Protein AF-A0A920HMR8-F1 (afdb_monomer)

Nearest PDB structures (foldseek):
  2pbl-assembly4_D  TM=6.809E-01  e=3.278E+00  Ruegeria sp. TM1040
  5n77-assembly1_B  TM=2.888E-01  e=6.147E+00  Escherichia coli
  7r3a-assembly4_G  TM=1.590E-01  e=5.772E+00  Methanococcus maripaludis

Sequence (245 aa):
MHSFILLIITIIGRPFIIASHSQGTLHAKRLISEFIDGKKIQKKLIAAYLVGWKVDPDEFDNLKPMSSPNEIGGFVAWNTYKINKYPRKNTYEEYFRGGVTSNPITWDKSTETDKSLHKGLLYSNLKIFPRSLSIKVIDGMIWSTVPNLPGKLFFSTIKDYHFADINLFWVDIQKNAKLRVKEWFK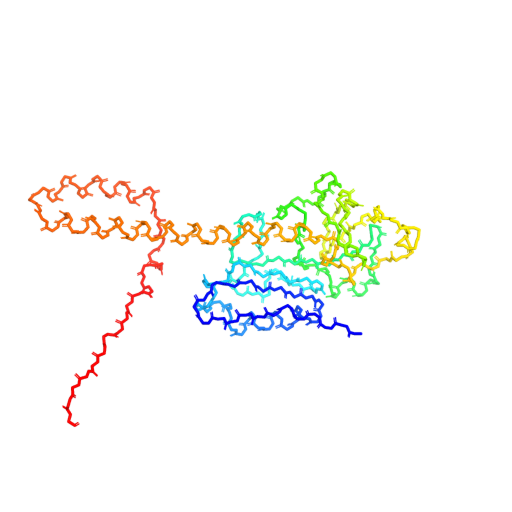KIDNILIFIKFIFKLNTMASSNKSRRKFIKNSALASSLFIVPRHVLVAQAIPRQVIGLI

pLDDT: mean 82.93, std 22.48, range [26.48, 98.81]

Secondary structure (DSSP, 8-state):
----B------TT--EEEEEETHHHHHHHHHIIIIITTSGGGGGEEEEEEESS---TTSSSS--B--STT--SSEEEE-EEETT----HHHHHHHTTT-----TTTSSS-SEE-GGG---EE-TTS-EETT---EEEETTEEEEPPP--TTHHHHTT--B-GGGTTGGGHHHHHHHHHHHHHHHHHHHHHHHHHHHHHHHHHHHHTS-S-HHHHHHHHHHHHHTS---GGGGGG--PPPP-----

Structure (mmCIF, N/CA/C/O backbone):
data_AF-A0A920HMR8-F1
#
_entry.id   AF-A0A920HMR8-F1
#
loop_
_atom_site.group_PDB
_atom_site.id
_atom_site.type_symbol
_atom_site.label_atom_id
_atom_site.label_alt_id
_atom_site.label_comp_id
_atom_site.label_asym_id
_atom_site.label_entity_id
_atom_site.label_seq_id
_atom_site.pdbx_PDB_ins_code
_atom_site.Cartn_x
_atom_site.Cartn_y
_atom_site.Cartn_z
_atom_site.occupancy
_atom_site.B_iso_or_equiv
_atom_site.auth_seq_id
_atom_site.auth_comp_id
_atom_site.auth_asym_id
_atom_site.auth_atom_id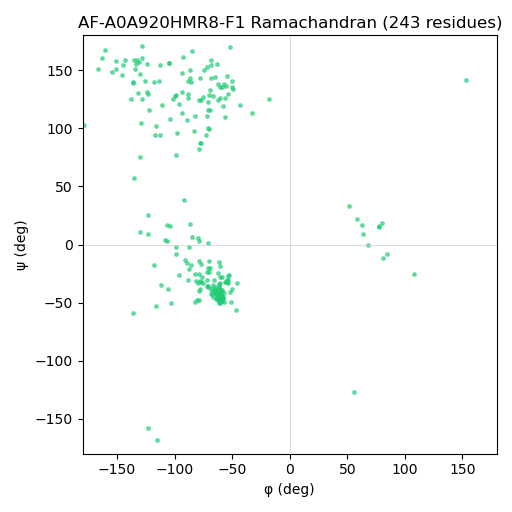
_atom_site.pdbx_PDB_model_num
ATOM 1 N N . MET A 1 1 ? 22.707 -4.696 1.013 1.00 33.25 1 MET A N 1
ATOM 2 C CA . MET A 1 1 ? 21.582 -5.139 1.863 1.00 33.25 1 MET A CA 1
ATOM 3 C C . MET A 1 1 ? 21.196 -3.989 2.779 1.00 33.25 1 MET A C 1
ATOM 5 O O . MET A 1 1 ? 21.946 -3.703 3.696 1.00 33.25 1 MET A O 1
ATOM 9 N N . HIS A 1 2 ? 20.102 -3.281 2.497 1.00 32.41 2 HIS A N 1
ATOM 10 C CA . HIS A 1 2 ? 19.536 -2.305 3.434 1.00 32.41 2 HIS A CA 1
ATOM 11 C C . HIS A 1 2 ? 18.185 -2.852 3.887 1.00 32.41 2 HIS A C 1
ATOM 13 O O . HIS A 1 2 ? 17.184 -2.704 3.191 1.00 32.41 2 HIS A O 1
ATOM 19 N N . SER A 1 3 ? 18.183 -3.553 5.019 1.00 33.19 3 SER A N 1
ATOM 20 C CA . SER A 1 3 ? 16.962 -3.997 5.685 1.00 33.19 3 SER A CA 1
ATOM 21 C C . SER A 1 3 ? 16.268 -2.769 6.273 1.00 33.19 3 SER A C 1
ATOM 23 O O . SER A 1 3 ? 16.664 -2.269 7.321 1.00 33.19 3 SER A O 1
ATOM 25 N N . PHE A 1 4 ? 15.256 -2.243 5.582 1.00 36.25 4 PHE A N 1
ATOM 26 C CA . PHE A 1 4 ? 14.393 -1.194 6.121 1.00 36.25 4 PHE A CA 1
ATOM 27 C C . PHE A 1 4 ? 13.302 -1.840 6.982 1.00 36.25 4 PHE A C 1
ATOM 29 O O . PHE A 1 4 ? 12.283 -2.315 6.483 1.00 36.25 4 PHE A O 1
ATOM 36 N N . ILE A 1 5 ? 13.521 -1.860 8.295 1.00 37.56 5 ILE A N 1
ATOM 37 C CA . ILE A 1 5 ? 12.448 -2.010 9.280 1.00 37.56 5 ILE A CA 1
ATOM 38 C C . ILE A 1 5 ? 11.977 -0.589 9.586 1.00 37.56 5 ILE A C 1
ATOM 40 O O . ILE A 1 5 ? 12.703 0.173 10.225 1.00 37.56 5 ILE A O 1
ATOM 44 N N . LEU A 1 6 ? 10.790 -0.197 9.108 1.00 41.34 6 LEU A N 1
ATOM 45 C CA . LEU A 1 6 ? 10.181 1.027 9.616 1.00 41.34 6 LEU A CA 1
ATOM 46 C C . LEU A 1 6 ? 9.736 0.747 11.055 1.00 41.34 6 LEU A C 1
ATOM 48 O O . LEU A 1 6 ? 8.909 -0.122 11.323 1.00 41.34 6 LEU A O 1
ATOM 52 N N . LEU A 1 7 ? 10.375 1.483 11.956 1.00 39.69 7 LEU A N 1
ATOM 53 C CA . LEU A 1 7 ? 10.233 1.524 13.402 1.00 39.69 7 LEU A CA 1
ATOM 54 C C . LEU A 1 7 ? 8.798 1.251 13.899 1.00 39.69 7 LEU A C 1
ATOM 56 O O . LEU A 1 7 ? 7.897 2.077 13.741 1.00 39.69 7 LEU A O 1
ATOM 60 N N . ILE A 1 8 ? 8.614 0.123 14.588 1.00 42.41 8 ILE A N 1
ATOM 61 C CA . ILE A 1 8 ? 7.452 -0.111 15.449 1.00 42.41 8 ILE A CA 1
ATOM 62 C C . ILE A 1 8 ? 7.638 0.756 16.695 1.00 42.41 8 ILE A C 1
ATOM 64 O O . ILE A 1 8 ? 8.295 0.361 17.656 1.00 42.41 8 ILE A O 1
ATOM 68 N N . ILE A 1 9 ? 7.070 1.962 16.692 1.00 40.34 9 ILE A N 1
ATOM 69 C CA . ILE A 1 9 ? 6.921 2.739 17.923 1.00 40.34 9 ILE A CA 1
ATOM 70 C C . ILE A 1 9 ? 5.744 2.138 18.700 1.00 40.34 9 ILE A C 1
ATOM 72 O O . ILE A 1 9 ? 4.602 2.586 18.583 1.00 40.34 9 ILE A O 1
ATOM 76 N N . THR A 1 10 ? 6.015 1.122 19.519 1.00 35.94 10 THR A N 1
ATOM 77 C CA . THR A 1 10 ? 5.082 0.716 20.576 1.00 35.94 10 THR A CA 1
ATOM 78 C C . THR A 1 10 ? 5.232 1.692 21.739 1.00 35.94 10 THR A C 1
ATOM 80 O O . THR A 1 10 ? 5.912 1.415 22.720 1.00 35.94 10 THR A O 1
ATOM 83 N N . ILE A 1 11 ? 4.580 2.852 21.654 1.00 48.75 11 ILE A N 1
ATOM 84 C CA . ILE A 1 11 ? 4.208 3.572 22.875 1.00 48.75 11 ILE A CA 1
ATOM 85 C C . ILE A 1 11 ? 2.911 2.922 23.347 1.00 48.75 11 ILE A C 1
ATOM 87 O O . ILE A 1 11 ? 1.874 3.024 22.683 1.00 48.75 11 ILE A O 1
ATOM 91 N N . ILE A 1 12 ? 2.993 2.204 24.469 1.00 52.03 12 ILE A N 1
ATOM 92 C CA . ILE A 1 12 ? 1.871 1.515 25.113 1.00 52.03 12 ILE A CA 1
ATOM 93 C C . ILE A 1 12 ? 0.644 2.437 25.107 1.00 52.03 12 ILE A C 1
ATOM 95 O O . ILE A 1 12 ? 0.676 3.548 25.626 1.00 52.03 12 ILE A O 1
ATOM 99 N N . GLY A 1 13 ? -0.438 1.985 24.470 1.00 68.44 13 GLY A N 1
ATOM 100 C CA . GLY A 1 13 ? -1.697 2.735 24.409 1.00 68.44 13 GLY A CA 1
ATOM 101 C C . GLY A 1 13 ? -2.041 3.342 23.049 1.00 68.44 13 GLY A C 1
ATOM 102 O O . GLY A 1 13 ? -3.230 3.479 22.776 1.00 68.44 13 GLY A O 1
ATOM 103 N N . ARG A 1 14 ? -1.069 3.629 22.175 1.00 84.19 14 ARG A N 1
ATOM 104 C CA . ARG A 1 14 ? -1.319 4.354 20.915 1.00 84.19 14 ARG A CA 1
ATOM 105 C C . ARG A 1 14 ? -1.727 3.432 19.751 1.00 84.19 14 ARG A C 1
ATOM 107 O O . ARG A 1 14 ? -1.323 2.267 19.737 1.00 84.19 14 ARG A O 1
ATOM 114 N N . PRO A 1 15 ? -2.541 3.921 18.795 1.00 91.88 15 PRO A N 1
ATOM 115 C CA . PRO A 1 15 ? -2.751 3.227 17.529 1.00 91.88 15 PRO A CA 1
ATOM 116 C C . PRO A 1 15 ? -1.472 3.242 16.685 1.00 91.88 15 PRO A C 1
ATOM 118 O O . PRO A 1 15 ? -0.637 4.134 16.847 1.00 91.88 15 PRO A O 1
ATOM 121 N N . PHE A 1 16 ? -1.308 2.264 15.795 1.00 93.88 16 PHE A N 1
ATOM 122 C CA . PHE A 1 16 ? -0.059 2.078 15.052 1.00 93.88 16 PHE A CA 1
ATOM 123 C C . PHE A 1 16 ? -0.277 1.630 13.604 1.00 93.88 16 PHE A C 1
ATOM 125 O O . PHE A 1 16 ? -1.317 1.077 13.245 1.00 93.88 16 PHE A O 1
ATOM 132 N N . ILE A 1 17 ? 0.737 1.874 12.775 1.00 96.31 17 ILE A N 1
ATOM 133 C CA . ILE A 1 17 ? 0.865 1.360 11.410 1.00 96.31 17 ILE A CA 1
ATOM 134 C C . ILE A 1 17 ? 2.052 0.403 11.392 1.00 96.31 17 ILE A C 1
ATOM 136 O O . ILE A 1 17 ? 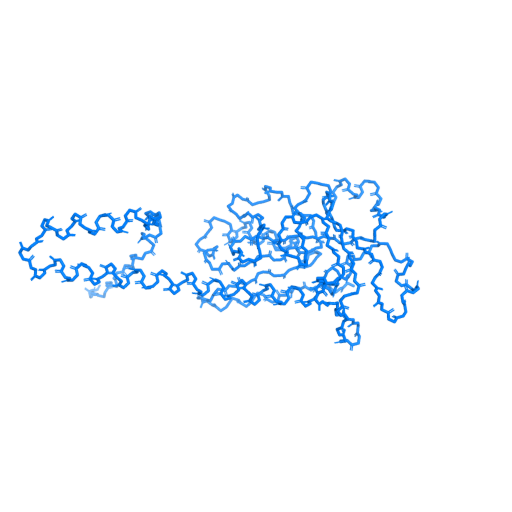3.076 0.682 12.013 1.00 96.31 17 ILE A O 1
ATOM 140 N N . ILE A 1 18 ? 1.923 -0.697 10.657 1.00 97.06 18 ILE A N 1
ATOM 141 C CA . ILE A 1 18 ? 3.063 -1.531 10.274 1.00 97.06 18 ILE A CA 1
ATOM 142 C C . ILE A 1 18 ? 3.438 -1.144 8.854 1.00 97.06 18 ILE A C 1
ATOM 144 O O . ILE A 1 18 ? 2.573 -1.109 7.983 1.00 97.06 18 ILE A O 1
ATOM 148 N N . ALA A 1 19 ? 4.708 -0.849 8.611 1.00 95.94 19 ALA A N 1
ATOM 149 C CA . ALA A 1 19 ? 5.222 -0.702 7.260 1.00 95.94 19 ALA A CA 1
ATOM 150 C C . ALA A 1 19 ? 6.511 -1.500 7.134 1.00 95.94 19 ALA A C 1
ATOM 152 O O . ALA A 1 19 ? 7.413 -1.394 7.965 1.00 95.94 19 ALA A O 1
ATOM 153 N N . SER A 1 20 ? 6.580 -2.312 6.094 1.00 96.94 20 SER A N 1
ATOM 154 C CA . SER A 1 20 ? 7.674 -3.237 5.879 1.00 96.94 20 SER A CA 1
ATOM 155 C C . SER A 1 20 ? 7.979 -3.362 4.398 1.00 96.94 20 SER A C 1
ATOM 157 O O . SER A 1 20 ? 7.116 -3.133 3.549 1.00 96.94 20 SER A O 1
ATOM 159 N N . HIS A 1 21 ? 9.221 -3.725 4.092 1.00 97.44 21 HIS A N 1
ATOM 160 C CA . HIS A 1 21 ? 9.666 -3.967 2.728 1.00 97.44 21 HIS A CA 1
ATOM 161 C C . HIS A 1 21 ? 10.520 -5.227 2.655 1.00 97.44 21 HIS A C 1
ATOM 163 O O . HIS A 1 21 ? 11.348 -5.458 3.540 1.00 97.44 21 HIS A O 1
ATOM 169 N N . SER A 1 22 ? 10.344 -6.022 1.599 1.00 95.50 22 SER A N 1
ATOM 170 C CA . SER A 1 22 ? 11.192 -7.182 1.307 1.00 95.50 22 SER A CA 1
ATOM 171 C C . SER A 1 22 ? 11.243 -8.161 2.489 1.00 95.50 22 SER A C 1
ATOM 173 O O . SER A 1 22 ? 10.205 -8.537 3.036 1.00 95.50 22 SER A O 1
ATOM 175 N N . GLN A 1 23 ? 12.435 -8.528 2.959 1.00 94.44 23 GLN A N 1
ATOM 176 C CA . GLN A 1 23 ? 12.634 -9.351 4.155 1.00 94.44 23 GLN A CA 1
ATOM 177 C C . GLN A 1 23 ? 11.936 -8.783 5.406 1.00 94.44 23 GLN A C 1
ATOM 179 O O . GLN A 1 23 ? 11.505 -9.537 6.278 1.00 94.44 23 GLN A O 1
ATOM 184 N N . GLY A 1 24 ? 11.786 -7.461 5.517 1.00 95.62 24 GLY A N 1
ATOM 185 C CA . GLY A 1 24 ? 11.010 -6.847 6.593 1.00 95.62 24 GLY A CA 1
ATOM 186 C C . GLY A 1 24 ? 9.546 -7.288 6.569 1.00 95.62 24 GLY A C 1
ATOM 187 O O . GLY A 1 24 ? 8.942 -7.447 7.625 1.00 95.62 24 GLY A O 1
ATOM 188 N N . THR A 1 25 ? 8.981 -7.537 5.385 1.00 97.50 25 THR A N 1
ATOM 189 C CA . THR A 1 25 ? 7.605 -8.026 5.241 1.00 97.50 25 THR A CA 1
ATOM 190 C C . THR A 1 25 ? 7.470 -9.465 5.706 1.00 97.50 25 THR A C 1
ATOM 192 O O . THR A 1 25 ? 6.499 -9.771 6.386 1.00 97.50 25 THR A O 1
ATOM 195 N N . LEU A 1 26 ? 8.464 -10.325 5.472 1.00 95.56 26 LEU A N 1
ATOM 196 C CA . LEU A 1 26 ? 8.477 -11.671 6.056 1.00 95.56 26 LEU A CA 1
ATOM 197 C C . LEU A 1 26 ? 8.408 -11.624 7.594 1.00 95.56 26 LEU A C 1
ATOM 199 O O . LEU A 1 26 ? 7.602 -12.321 8.209 1.00 95.56 26 LEU A O 1
ATOM 203 N N . HIS A 1 27 ? 9.199 -10.746 8.217 1.00 96.25 27 HIS A N 1
ATOM 204 C CA . HIS A 1 27 ? 9.145 -10.540 9.667 1.00 96.25 27 HIS A CA 1
ATOM 205 C C . HIS A 1 27 ? 7.808 -9.940 10.119 1.00 96.25 27 HIS A C 1
ATOM 207 O O . HIS A 1 27 ? 7.265 -10.358 11.138 1.00 96.25 27 HIS A O 1
ATOM 213 N N . ALA A 1 28 ? 7.255 -8.988 9.363 1.00 97.75 28 ALA A N 1
ATOM 214 C CA . ALA A 1 28 ? 5.967 -8.378 9.670 1.00 97.75 28 ALA A CA 1
ATOM 215 C C . ALA A 1 28 ? 4.815 -9.390 9.595 1.00 97.75 28 ALA A C 1
ATOM 217 O O . ALA A 1 28 ? 3.957 -9.373 10.470 1.00 97.75 28 ALA A O 1
ATOM 218 N N . LYS A 1 29 ? 4.821 -10.304 8.615 1.00 98.25 29 LYS A N 1
ATOM 219 C CA . LYS A 1 29 ? 3.854 -11.410 8.518 1.00 98.25 29 LYS A CA 1
ATOM 220 C C . LYS A 1 29 ? 3.874 -12.265 9.786 1.00 98.25 29 LYS A C 1
ATOM 222 O O . LYS A 1 29 ? 2.836 -12.471 10.414 1.00 98.25 29 LYS A O 1
ATOM 227 N N . ARG A 1 30 ? 5.066 -12.682 10.225 1.00 97.38 30 ARG A N 1
ATOM 228 C CA . ARG A 1 30 ? 5.233 -13.451 11.466 1.00 97.38 30 ARG A CA 1
ATOM 229 C C . ARG A 1 30 ? 4.766 -12.672 12.698 1.00 97.38 30 ARG A C 1
ATOM 231 O O . ARG A 1 30 ? 3.990 -13.191 13.492 1.00 97.38 30 ARG A O 1
ATOM 238 N N . LEU A 1 31 ? 5.182 -11.411 12.825 1.00 97.12 31 LEU A N 1
ATOM 239 C CA . LEU A 1 31 ? 4.775 -10.533 13.924 1.00 97.12 31 LEU A CA 1
ATOM 240 C C . LEU A 1 31 ? 3.251 -10.370 13.990 1.00 97.12 31 LEU A C 1
ATOM 242 O O . LEU A 1 31 ? 2.669 -10.434 15.073 1.00 97.12 31 LEU A O 1
ATOM 246 N N . ILE A 1 32 ? 2.610 -10.136 12.841 1.00 98.00 32 ILE A N 1
ATOM 247 C CA . ILE A 1 32 ? 1.159 -9.990 12.758 1.00 98.00 32 ILE A CA 1
ATOM 248 C C . ILE A 1 32 ? 0.495 -11.287 13.209 1.00 98.00 32 ILE A C 1
ATOM 250 O O . ILE A 1 32 ? -0.346 -11.234 14.100 1.00 98.00 32 ILE A O 1
ATOM 254 N N . SER A 1 33 ? 0.916 -12.429 12.670 1.00 97.94 33 SER A N 1
ATOM 255 C CA . SER A 1 33 ? 0.330 -13.737 12.985 1.00 97.94 33 SER A CA 1
ATOM 256 C C . SER A 1 33 ? 0.440 -14.089 14.472 1.00 97.94 33 SER A C 1
ATOM 258 O O . SER A 1 33 ? -0.537 -14.488 15.099 1.00 97.94 33 SER A O 1
ATOM 260 N N . GLU A 1 34 ? 1.617 -13.902 15.074 1.00 97.00 34 GLU A N 1
ATOM 261 C CA . GLU A 1 34 ? 1.867 -14.326 16.457 1.00 97.00 34 GLU A CA 1
ATOM 262 C C . GLU A 1 34 ? 1.260 -13.362 17.495 1.00 97.00 34 GLU A C 1
ATOM 264 O O . GLU A 1 34 ? 0.722 -13.797 18.520 1.00 97.00 34 GLU A O 1
ATOM 269 N N . PHE A 1 35 ? 1.312 -12.048 17.243 1.00 95.62 35 PHE A N 1
ATOM 270 C CA . PHE A 1 35 ? 1.044 -11.040 18.279 1.00 95.62 35 PHE A CA 1
ATOM 271 C C . PHE A 1 35 ? -0.158 -10.141 18.010 1.00 95.62 35 PHE A C 1
ATOM 273 O O . PHE A 1 35 ? -0.638 -9.492 18.944 1.00 95.62 35 PHE A O 1
ATOM 280 N N . ILE A 1 36 ? -0.650 -10.068 16.772 1.00 95.94 36 ILE A N 1
ATOM 281 C CA . ILE A 1 36 ? -1.675 -9.095 16.382 1.00 95.94 36 ILE A CA 1
ATOM 282 C C . ILE A 1 36 ? -2.959 -9.795 15.973 1.00 95.94 36 ILE A C 1
ATOM 284 O O . ILE A 1 36 ? -4.000 -9.465 16.533 1.00 95.94 36 ILE A O 1
ATOM 288 N N . ASP A 1 37 ? -2.899 -10.748 15.053 1.00 97.94 37 ASP A N 1
ATOM 289 C CA . ASP A 1 37 ? -4.069 -11.353 14.436 1.00 97.94 37 ASP A CA 1
ATOM 290 C C . ASP A 1 37 ? -4.960 -12.079 15.457 1.00 97.94 37 ASP A C 1
ATOM 292 O O . ASP A 1 37 ? -4.509 -12.876 16.283 1.00 97.94 37 ASP A O 1
ATOM 296 N N . GLY A 1 38 ? -6.237 -11.698 15.493 1.00 96.75 38 GLY A N 1
ATOM 297 C CA . GLY A 1 38 ? -7.217 -12.154 16.481 1.00 96.75 38 GLY A CA 1
ATOM 298 C C . GLY A 1 38 ? -6.970 -11.658 17.915 1.00 96.75 38 GLY A C 1
ATOM 299 O O . GLY A 1 38 ? -7.744 -11.969 18.824 1.00 96.75 38 GLY A O 1
ATOM 300 N N . LYS A 1 39 ? -5.913 -10.876 18.173 1.00 95.38 39 LYS A N 1
ATOM 301 C CA . LYS A 1 39 ? -5.551 -10.405 19.520 1.00 95.38 39 LYS A CA 1
ATOM 302 C C . LYS A 1 39 ? -6.156 -9.035 19.824 1.00 95.38 39 LYS A C 1
ATOM 304 O O . LYS A 1 39 ? -6.493 -8.239 18.948 1.00 95.38 39 LYS A O 1
ATOM 309 N N . LYS A 1 40 ? -6.224 -8.684 21.117 1.00 92.88 40 LYS A N 1
ATOM 310 C CA . LYS A 1 40 ? -6.741 -7.374 21.578 1.00 92.88 40 LYS A CA 1
ATOM 311 C C . LYS A 1 40 ? -6.019 -6.185 20.929 1.00 92.88 40 LYS A C 1
ATOM 313 O O . LYS A 1 40 ? -6.645 -5.147 20.714 1.00 92.88 40 LYS A O 1
ATOM 318 N N . ILE A 1 41 ? -4.727 -6.328 20.623 1.00 92.88 41 ILE A N 1
ATOM 319 C CA . ILE A 1 41 ? -3.913 -5.269 20.018 1.00 92.88 41 ILE A CA 1
ATOM 320 C C . ILE A 1 41 ? -4.299 -4.971 18.559 1.00 92.88 41 ILE A C 1
ATOM 322 O O . ILE A 1 41 ? -4.129 -3.829 18.140 1.00 92.88 41 ILE A O 1
ATOM 326 N N . GLN A 1 42 ? -4.924 -5.906 17.822 1.00 95.12 42 GLN A N 1
ATOM 327 C CA . GLN A 1 42 ? -5.415 -5.668 16.452 1.00 95.12 42 GLN A CA 1
ATOM 328 C C . GLN A 1 42 ? -6.367 -4.474 16.371 1.00 95.12 42 GLN A C 1
ATOM 330 O O . GLN A 1 42 ? -6.350 -3.730 15.398 1.00 95.12 42 GLN A O 1
ATOM 335 N N . LYS A 1 43 ? -7.150 -4.215 17.428 1.00 93.31 43 LYS A N 1
ATOM 336 C CA . LYS A 1 43 ? -8.061 -3.056 17.500 1.00 93.31 43 LYS A CA 1
ATOM 337 C C . LYS A 1 43 ? -7.336 -1.705 17.387 1.00 93.31 43 LYS A C 1
ATOM 339 O O . LYS A 1 43 ? -7.974 -0.688 17.120 1.00 93.31 43 LYS A O 1
ATOM 344 N N . LYS A 1 44 ? -6.020 -1.686 17.619 1.00 93.44 44 LYS A N 1
ATOM 345 C CA . LYS A 1 44 ? -5.150 -0.507 17.522 1.00 93.44 44 LYS A CA 1
ATOM 346 C C . LYS A 1 44 ? -4.389 -0.428 16.196 1.00 93.44 44 LYS A C 1
ATOM 348 O O . LYS A 1 44 ? -3.757 0.596 15.943 1.00 93.44 44 LYS A O 1
ATOM 353 N N . LEU A 1 45 ? -4.448 -1.464 15.359 1.00 96.00 45 LEU A N 1
ATOM 354 C CA . LEU A 1 45 ? -3.848 -1.437 14.033 1.00 96.00 45 LEU A CA 1
ATOM 355 C C . LEU A 1 45 ? -4.660 -0.501 13.129 1.00 96.00 45 LEU A C 1
ATOM 357 O O . LEU A 1 45 ? -5.860 -0.684 12.931 1.00 96.00 45 LEU A O 1
ATOM 361 N N . ILE A 1 46 ? -3.988 0.502 12.576 1.00 97.62 46 ILE A N 1
ATOM 362 C CA . ILE A 1 46 ? -4.551 1.417 11.581 1.00 97.62 46 ILE A CA 1
ATOM 363 C C . ILE A 1 46 ? -4.469 0.773 10.197 1.00 97.62 46 ILE A C 1
ATOM 365 O O . ILE A 1 46 ? -5.456 0.755 9.470 1.00 97.62 46 ILE A O 1
ATOM 369 N N . ALA A 1 47 ? -3.297 0.254 9.835 1.00 98.31 47 ALA A N 1
ATOM 370 C CA . ALA A 1 47 ? -3.027 -0.415 8.567 1.00 98.31 47 ALA A CA 1
ATOM 371 C C . ALA A 1 47 ? -1.689 -1.157 8.633 1.00 98.31 47 ALA A C 1
ATOM 373 O O . ALA A 1 47 ? -0.764 -0.696 9.307 1.00 98.31 47 ALA A O 1
ATOM 374 N N . ALA A 1 48 ? -1.563 -2.246 7.878 1.00 98.50 48 ALA A N 1
ATOM 375 C CA . ALA A 1 48 ? -0.278 -2.864 7.566 1.00 98.50 48 ALA A CA 1
ATOM 376 C C . ALA A 1 48 ? 0.060 -2.683 6.074 1.00 98.50 48 ALA A C 1
ATOM 378 O O . ALA A 1 48 ? -0.695 -3.117 5.210 1.00 98.50 48 ALA A O 1
ATOM 379 N N . TYR A 1 49 ? 1.181 -2.029 5.769 1.00 98.62 49 TYR A N 1
ATOM 380 C CA . TYR A 1 49 ? 1.757 -1.912 4.427 1.00 98.62 49 TYR A CA 1
ATOM 381 C C . TYR A 1 49 ? 2.856 -2.968 4.287 1.00 98.62 49 TYR A C 1
ATOM 383 O O . TYR A 1 49 ? 3.985 -2.763 4.734 1.00 98.62 49 TYR A O 1
ATOM 391 N N . LEU A 1 50 ? 2.494 -4.108 3.707 1.00 98.62 50 LEU A N 1
ATOM 392 C CA . LEU A 1 50 ? 3.319 -5.305 3.570 1.00 98.62 50 LEU A CA 1
ATOM 393 C C . LEU A 1 50 ? 3.930 -5.350 2.166 1.00 98.62 50 LEU A C 1
ATOM 395 O O . LEU A 1 50 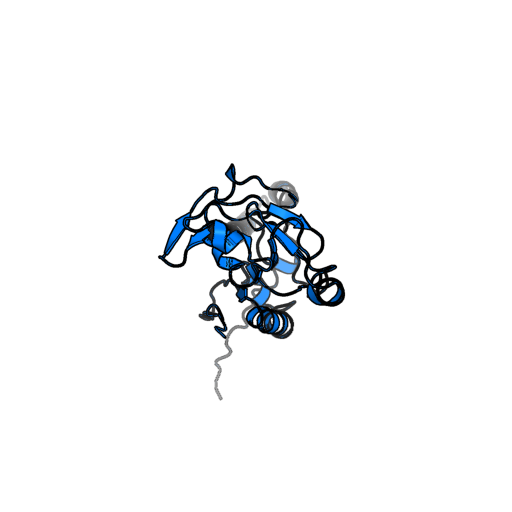? 3.443 -6.038 1.273 1.00 98.62 50 LEU A O 1
ATOM 399 N N . VAL A 1 51 ? 4.962 -4.541 1.942 1.00 98.44 51 VAL A N 1
ATOM 400 C CA . VAL A 1 51 ? 5.486 -4.268 0.599 1.00 98.44 51 VAL A CA 1
ATOM 401 C C . VAL A 1 51 ? 6.631 -5.218 0.259 1.00 98.44 51 VAL A C 1
ATOM 403 O O . VAL A 1 51 ? 7.412 -5.603 1.128 1.00 98.44 51 VAL A O 1
ATOM 406 N N . GLY A 1 52 ? 6.793 -5.584 -1.007 1.00 95.81 52 GLY A N 1
ATOM 407 C CA . GLY A 1 52 ? 8.005 -6.262 -1.452 1.00 95.81 52 GLY A CA 1
ATOM 408 C C . GLY A 1 52 ? 8.081 -7.755 -1.092 1.00 95.81 52 GLY A C 1
ATOM 409 O O . GLY A 1 52 ? 9.165 -8.328 -1.096 1.00 95.81 52 GLY A O 1
ATOM 410 N N . TRP A 1 53 ? 6.969 -8.387 -0.713 1.00 96.44 53 TRP A N 1
ATOM 411 C CA . TRP A 1 53 ? 6.900 -9.838 -0.521 1.00 96.44 53 TRP A CA 1
ATOM 412 C C . TRP A 1 53 ? 5.485 -10.345 -0.805 1.00 96.44 53 TRP A C 1
ATOM 414 O O . TRP A 1 53 ? 4.531 -9.568 -0.734 1.00 96.44 53 TRP A O 1
ATOM 424 N N . LYS A 1 54 ? 5.333 -11.634 -1.120 1.00 97.44 54 LYS A N 1
ATOM 425 C CA . LYS A 1 54 ? 4.018 -12.262 -1.294 1.00 97.44 54 LYS A CA 1
ATOM 426 C C . LYS A 1 54 ? 3.281 -12.385 0.039 1.00 97.44 54 LYS A C 1
ATOM 428 O O . LYS A 1 54 ? 3.814 -12.916 1.020 1.00 97.44 54 LYS A O 1
ATOM 433 N N . VAL A 1 55 ? 2.042 -11.914 0.051 1.00 98.31 55 VAL A N 1
ATOM 434 C CA . VAL A 1 55 ? 1.094 -12.102 1.151 1.00 98.31 55 VAL A CA 1
ATOM 435 C C . VAL A 1 55 ? -0.119 -12.802 0.568 1.00 98.31 55 VAL A C 1
ATOM 437 O O . VAL A 1 55 ? -0.763 -12.244 -0.322 1.00 98.31 55 VAL A O 1
ATOM 440 N N . ASP A 1 56 ? -0.393 -14.021 1.017 1.00 97.75 56 ASP A N 1
ATOM 441 C CA . ASP A 1 56 ? -1.529 -14.788 0.516 1.00 97.75 56 ASP A CA 1
ATOM 442 C C . ASP A 1 56 ? -2.864 -14.201 1.026 1.00 97.75 56 ASP A C 1
ATOM 444 O O . ASP A 1 56 ? -2.896 -13.540 2.072 1.00 97.75 56 ASP A O 1
ATOM 448 N N . PRO A 1 57 ? -3.986 -14.369 0.298 1.00 96.06 57 PRO A N 1
ATOM 449 C CA . PRO A 1 57 ? -5.287 -13.840 0.720 1.00 96.06 57 PRO A CA 1
ATOM 450 C C . PRO A 1 57 ? -5.758 -14.367 2.083 1.00 96.06 57 PRO A C 1
ATOM 452 O O . PRO A 1 57 ? -6.498 -13.676 2.787 1.00 96.06 57 PRO A O 1
ATOM 455 N N . ASP A 1 58 ? -5.322 -15.571 2.440 1.00 96.19 58 ASP A N 1
ATOM 456 C CA . ASP A 1 58 ? -5.580 -16.297 3.681 1.00 96.19 58 ASP A CA 1
ATOM 457 C C . ASP A 1 58 ? -4.362 -16.339 4.621 1.00 96.19 58 ASP A C 1
ATOM 459 O O . ASP A 1 58 ? -4.358 -17.110 5.572 1.00 96.19 58 ASP A O 1
ATOM 463 N N . GLU A 1 59 ? -3.363 -15.468 4.417 1.00 97.94 59 GLU A N 1
ATOM 464 C CA . GLU A 1 59 ? -2.175 -15.384 5.284 1.00 97.94 59 GLU A CA 1
ATOM 465 C C . GLU A 1 59 ? -2.525 -15.195 6.771 1.00 97.94 59 GLU A C 1
ATOM 467 O O . GLU A 1 59 ? -1.798 -15.655 7.648 1.00 97.94 59 GLU A O 1
ATOM 472 N N . PHE A 1 60 ? -3.624 -14.489 7.056 1.00 98.44 60 PHE A N 1
ATOM 473 C CA . PHE A 1 60 ? -4.080 -14.196 8.411 1.00 98.44 60 PHE A CA 1
ATOM 474 C C . PHE A 1 60 ? -5.535 -14.637 8.613 1.00 98.44 60 PHE A C 1
ATOM 476 O O . PHE A 1 60 ? -6.411 -14.393 7.767 1.00 98.44 60 PHE A O 1
ATOM 483 N N . ASP A 1 61 ? -5.824 -15.193 9.791 1.00 97.75 61 ASP A N 1
ATOM 484 C CA . ASP A 1 61 ? -7.156 -15.675 10.156 1.00 97.75 61 ASP A CA 1
ATOM 485 C C . ASP A 1 61 ? -8.165 -14.515 10.193 1.00 97.75 61 ASP A C 1
ATOM 487 O O . ASP A 1 61 ? -9.258 -14.601 9.618 1.00 97.75 61 ASP A O 1
ATOM 491 N N . ASN A 1 62 ? -7.798 -13.389 10.820 1.00 97.81 62 ASN A N 1
ATOM 492 C CA . ASN A 1 62 ? -8.715 -12.276 11.096 1.00 97.81 62 ASN A CA 1
ATOM 493 C C . ASN A 1 62 ? -8.402 -11.009 10.290 1.00 97.81 62 ASN A C 1
ATOM 495 O O . ASN A 1 62 ? -9.321 -10.269 9.931 1.00 97.81 62 ASN A O 1
ATOM 499 N N . LEU A 1 63 ? -7.131 -10.719 10.021 1.00 97.62 63 LEU A N 1
ATOM 500 C CA . LEU A 1 63 ? -6.697 -9.534 9.292 1.00 97.62 63 LEU A CA 1
ATOM 501 C C . LEU A 1 63 ? -6.945 -9.711 7.790 1.00 97.62 63 LEU A C 1
ATOM 503 O O . LEU A 1 63 ? -6.474 -10.667 7.187 1.00 97.62 63 LEU A O 1
ATOM 507 N N . LYS A 1 64 ? -7.678 -8.782 7.165 1.00 97.88 64 LYS A N 1
ATOM 508 C CA . LYS A 1 64 ? -8.082 -8.899 5.753 1.00 97.88 64 LYS A CA 1
ATOM 509 C C . LYS A 1 64 ? -7.420 -7.853 4.847 1.00 97.88 64 LYS A C 1
ATOM 511 O O . LYS A 1 64 ? -7.048 -6.776 5.332 1.00 97.88 64 LYS A O 1
ATOM 516 N N . PRO A 1 65 ? -7.275 -8.148 3.5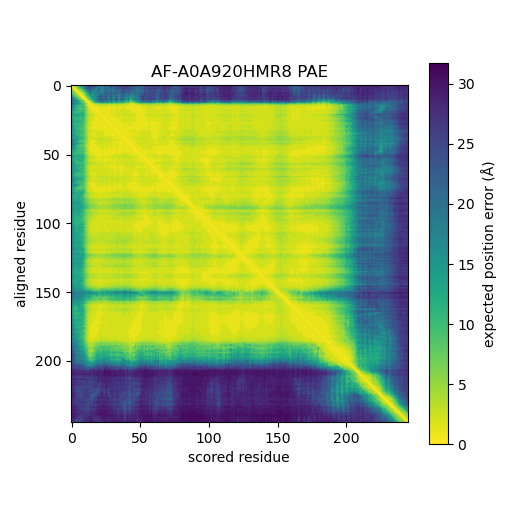41 1.00 98.25 65 PRO A N 1
ATOM 517 C CA . PRO A 1 65 ? -6.870 -7.159 2.552 1.00 98.25 65 PRO A CA 1
ATOM 518 C C . PRO A 1 65 ? -7.845 -5.985 2.521 1.00 98.25 65 PRO A C 1
ATOM 520 O O . PRO A 1 65 ? -9.057 -6.184 2.488 1.00 98.25 65 PRO A O 1
ATOM 523 N N . MET A 1 66 ? -7.315 -4.767 2.480 1.00 98.25 66 MET A N 1
ATOM 524 C CA . MET A 1 66 ? -8.121 -3.561 2.321 1.00 98.25 66 MET A CA 1
ATOM 525 C C . MET A 1 66 ? -8.327 -3.239 0.844 1.00 98.25 66 MET A C 1
ATOM 527 O O . MET A 1 66 ? -7.409 -3.362 0.031 1.00 98.25 66 MET A O 1
ATOM 531 N N . SER A 1 67 ? -9.533 -2.789 0.511 1.00 96.88 67 SER A N 1
ATOM 532 C CA . SER A 1 67 ? -9.967 -2.506 -0.860 1.00 96.88 67 SER A CA 1
ATOM 533 C C . SER A 1 67 ? -10.609 -1.129 -1.035 1.00 96.88 67 SER A C 1
ATOM 535 O O . SER A 1 67 ? -11.183 -0.852 -2.090 1.00 96.88 67 SER A O 1
ATOM 537 N N . SER A 1 68 ? -10.507 -0.261 -0.024 1.00 98.31 68 SER A N 1
ATOM 538 C CA . SER A 1 68 ? -10.860 1.153 -0.132 1.00 98.31 68 SER A CA 1
ATOM 539 C C . SER A 1 68 ? -9.782 2.073 0.473 1.00 98.31 68 SER A C 1
ATOM 541 O O . SER A 1 68 ? -9.034 1.682 1.382 1.00 98.31 68 SER A O 1
ATOM 543 N N . PRO A 1 69 ? -9.709 3.343 0.024 1.00 98.00 69 PRO A N 1
ATOM 544 C CA . PRO A 1 69 ? -8.704 4.288 0.507 1.00 98.00 69 PRO A CA 1
ATOM 545 C C . PRO A 1 69 ? -8.859 4.655 1.985 1.00 98.00 69 PRO A C 1
ATOM 547 O O . PRO A 1 69 ? -7.862 4.951 2.643 1.00 98.00 69 PRO A O 1
ATOM 550 N N . ASN A 1 70 ? -10.086 4.644 2.507 1.00 97.44 70 ASN A N 1
ATOM 551 C CA . ASN A 1 70 ? -10.414 5.023 3.881 1.00 97.44 70 ASN A CA 1
ATOM 552 C C . ASN A 1 70 ? -10.573 3.819 4.826 1.00 97.44 70 ASN A C 1
ATOM 554 O O . ASN A 1 70 ? -10.822 4.014 6.015 1.00 97.44 70 ASN A O 1
ATOM 558 N N . GLU A 1 71 ? -10.446 2.593 4.316 1.00 98.06 71 GLU A N 1
ATOM 559 C CA . GLU A 1 71 ? -10.481 1.381 5.129 1.00 98.06 71 GLU A CA 1
ATO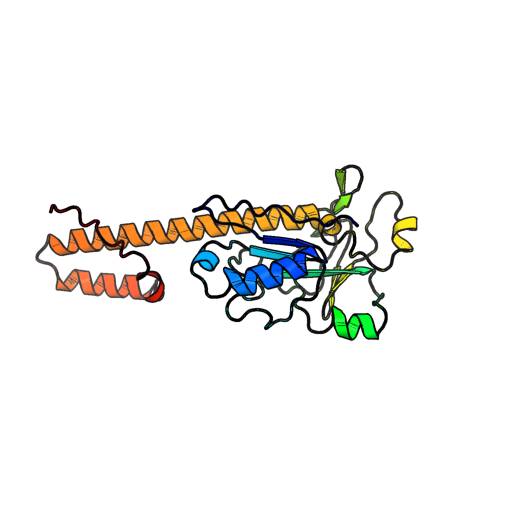M 560 C C . GLU A 1 71 ? -9.285 1.329 6.089 1.00 98.06 71 GLU A C 1
ATOM 562 O O . GLU A 1 71 ? -8.180 1.780 5.766 1.00 98.06 71 GLU A O 1
ATOM 567 N N . ILE A 1 72 ? -9.529 0.795 7.287 1.00 98.00 72 ILE A N 1
ATOM 568 C CA . ILE A 1 72 ? -8.564 0.690 8.384 1.00 98.00 72 ILE A CA 1
ATOM 569 C C . ILE A 1 72 ? -8.636 -0.700 9.015 1.00 98.00 72 ILE A C 1
ATOM 571 O O . ILE A 1 72 ? -9.667 -1.366 8.959 1.00 98.00 72 ILE A O 1
ATOM 575 N N . GLY A 1 73 ? -7.571 -1.099 9.706 1.00 97.06 73 GLY A N 1
ATOM 576 C CA . GLY A 1 73 ? -7.519 -2.348 10.465 1.00 97.06 73 GLY A CA 1
ATOM 577 C C . GLY A 1 73 ? -7.310 -3.599 9.613 1.00 97.06 73 GLY A C 1
ATOM 578 O O . GLY A 1 73 ? -7.527 -4.693 10.121 1.00 97.06 73 GLY A O 1
ATOM 579 N N . GLY A 1 74 ? -6.892 -3.443 8.356 1.00 98.12 74 GLY A N 1
ATOM 580 C CA . GLY A 1 74 ? -6.470 -4.528 7.469 1.00 98.12 74 GLY A CA 1
ATOM 581 C C . GLY A 1 74 ? -5.043 -4.324 6.951 1.00 98.12 74 GLY A C 1
ATOM 582 O O . GLY A 1 74 ? -4.258 -3.558 7.528 1.00 98.12 74 GLY A O 1
ATOM 583 N N . PHE A 1 75 ? -4.714 -4.966 5.830 1.00 98.75 75 PHE A N 1
ATOM 584 C CA . PHE A 1 75 ? -3.414 -4.824 5.169 1.00 98.75 75 PHE A CA 1
ATOM 585 C C . PHE A 1 75 ? -3.515 -4.482 3.678 1.00 98.75 75 PHE A C 1
ATOM 587 O O . PHE A 1 75 ? -4.545 -4.671 3.039 1.00 98.75 75 PHE A O 1
ATOM 594 N N . VAL A 1 76 ? -2.425 -3.955 3.129 1.00 98.75 76 VAL A N 1
ATOM 595 C CA . VAL A 1 76 ? -2.182 -3.787 1.692 1.00 98.75 76 VAL A CA 1
ATOM 596 C C . VAL A 1 76 ? -0.811 -4.360 1.362 1.00 98.75 76 VAL A C 1
ATOM 598 O O . VAL A 1 76 ? 0.101 -4.277 2.185 1.00 98.75 76 VAL A O 1
ATOM 601 N N . ALA A 1 77 ? -0.660 -4.924 0.169 1.00 98.50 77 ALA A N 1
ATOM 602 C CA . ALA A 1 77 ? 0.584 -5.545 -0.274 1.00 98.50 77 ALA A CA 1
ATOM 603 C C . ALA A 1 77 ? 0.782 -5.329 -1.773 1.00 98.50 77 ALA A C 1
ATOM 605 O O . ALA A 1 77 ? -0.190 -5.251 -2.521 1.00 98.50 77 ALA A O 1
ATOM 606 N N . TRP A 1 78 ? 2.031 -5.183 -2.206 1.00 98.56 78 TRP A N 1
ATOM 607 C CA . TRP A 1 78 ? 2.390 -5.148 -3.622 1.00 98.56 78 TRP A CA 1
ATOM 608 C C . TRP A 1 78 ? 3.887 -5.392 -3.813 1.00 98.56 78 TRP A C 1
ATOM 610 O O . TRP A 1 78 ? 4.695 -5.186 -2.906 1.00 98.56 78 TRP A O 1
ATOM 620 N N . ASN A 1 79 ? 4.235 -5.775 -5.037 1.00 97.31 79 ASN A N 1
ATOM 621 C CA . ASN A 1 79 ? 5.586 -5.807 -5.588 1.00 97.31 79 ASN A CA 1
ATOM 622 C C . ASN A 1 79 ? 5.536 -5.184 -6.979 1.00 97.31 79 ASN A C 1
ATOM 624 O O . ASN A 1 79 ? 4.506 -5.300 -7.639 1.00 97.31 79 ASN A O 1
ATOM 628 N N . THR A 1 80 ? 6.614 -4.570 -7.454 1.00 98.06 80 THR A N 1
ATOM 629 C CA . THR A 1 80 ? 6.575 -3.795 -8.698 1.00 98.06 80 THR A CA 1
ATOM 630 C C . THR A 1 80 ? 7.582 -4.284 -9.723 1.00 98.06 80 THR A C 1
ATOM 632 O O . THR A 1 80 ? 8.778 -4.384 -9.463 1.00 98.06 80 THR A O 1
ATOM 635 N N . TYR A 1 81 ? 7.095 -4.512 -10.938 1.00 97.88 81 TYR A N 1
ATOM 636 C CA . TYR A 1 81 ? 7.879 -4.846 -12.117 1.00 97.88 81 TYR A CA 1
ATOM 637 C C . TYR A 1 81 ? 7.594 -3.857 -13.242 1.00 97.88 81 TYR A C 1
ATOM 639 O O . TYR A 1 81 ? 6.527 -3.246 -13.326 1.00 97.88 81 TYR A O 1
ATOM 647 N N . LYS A 1 82 ? 8.551 -3.709 -14.154 1.00 97.62 82 LYS A N 1
ATOM 648 C CA . LYS A 1 82 ? 8.331 -2.972 -15.395 1.00 97.62 82 LYS A CA 1
ATOM 649 C C . LYS A 1 82 ? 7.240 -3.660 -16.216 1.00 97.62 82 LYS A C 1
ATOM 651 O O . LYS A 1 82 ? 7.238 -4.882 -16.354 1.00 97.62 82 LYS A O 1
ATOM 656 N N . ILE A 1 83 ? 6.353 -2.865 -16.807 1.00 96.81 83 ILE A N 1
ATOM 657 C CA . ILE A 1 83 ? 5.266 -3.348 -17.662 1.00 96.81 83 ILE A CA 1
ATOM 658 C C . ILE A 1 83 ? 5.765 -4.321 -18.742 1.00 96.81 83 ILE A C 1
ATOM 660 O O . ILE A 1 83 ? 6.848 -4.145 -19.313 1.00 96.81 83 ILE A O 1
ATOM 664 N N . ASN A 1 84 ? 4.974 -5.365 -19.008 1.00 95.81 84 ASN A N 1
ATOM 665 C CA . ASN A 1 84 ? 5.288 -6.455 -19.939 1.00 95.81 84 ASN A CA 1
ATOM 666 C C . ASN A 1 84 ? 6.581 -7.225 -19.603 1.00 95.81 84 ASN A C 1
ATOM 668 O O . ASN A 1 84 ? 7.188 -7.846 -20.483 1.00 95.81 84 ASN A O 1
ATOM 672 N N . LYS A 1 85 ? 7.043 -7.180 -18.346 1.00 96.12 85 LYS A N 1
ATOM 673 C CA . LYS A 1 85 ? 8.145 -8.008 -17.845 1.00 96.12 85 LYS A CA 1
ATOM 674 C C . LYS A 1 85 ? 7.683 -8.803 -16.634 1.00 96.12 85 LYS A C 1
ATOM 676 O O . LYS A 1 85 ? 7.113 -8.253 -15.700 1.00 96.12 85 LYS A O 1
ATOM 681 N N . TYR A 1 86 ? 7.968 -10.096 -16.667 1.00 95.56 86 TYR A N 1
ATOM 682 C CA . TYR A 1 86 ? 7.770 -10.999 -15.544 1.00 95.56 86 TYR A CA 1
ATOM 683 C C . TYR A 1 86 ? 9.122 -11.336 -14.900 1.00 95.56 86 TYR A C 1
ATOM 685 O O . TYR A 1 86 ? 10.154 -11.286 -15.589 1.00 95.56 86 TYR A O 1
ATOM 693 N N . PRO A 1 87 ? 9.127 -11.726 -13.614 1.00 94.06 87 PRO A N 1
ATOM 694 C CA . PRO A 1 87 ? 10.190 -12.553 -13.056 1.00 94.06 87 PRO A CA 1
ATOM 695 C C . PRO A 1 87 ? 10.416 -13.814 -13.909 1.00 94.06 87 PRO A C 1
ATOM 697 O O . PRO A 1 87 ? 9.621 -14.158 -14.789 1.00 94.06 87 PRO A O 1
ATOM 700 N N . ARG A 1 88 ? 11.494 -14.557 -13.631 1.00 93.75 88 ARG A N 1
ATOM 701 C CA . ARG A 1 88 ? 11.638 -15.917 -14.183 1.00 93.75 88 ARG A CA 1
ATOM 702 C C . ARG A 1 88 ? 10.400 -16.742 -13.808 1.00 93.75 88 ARG A C 1
ATOM 704 O O . ARG A 1 88 ? 9.881 -16.560 -12.713 1.00 93.75 88 ARG A O 1
ATOM 711 N N . LYS A 1 89 ? 9.956 -17.652 -14.687 1.00 91.06 89 LYS A N 1
ATOM 712 C CA . LYS A 1 89 ? 8.695 -18.403 -14.519 1.00 91.06 89 LYS A CA 1
ATOM 713 C C . LYS A 1 89 ? 8.547 -18.983 -13.108 1.00 91.06 89 LYS A C 1
ATOM 715 O O . LYS A 1 89 ? 7.617 -18.608 -12.415 1.00 91.06 89 LYS A O 1
ATOM 720 N N . ASN A 1 90 ? 9.507 -19.788 -12.652 1.00 93.56 90 ASN A N 1
ATOM 721 C CA . ASN A 1 90 ? 9.455 -20.399 -11.316 1.00 93.56 90 ASN A CA 1
ATOM 722 C C . ASN A 1 90 ? 9.379 -19.350 -10.196 1.00 93.56 90 ASN A C 1
ATOM 724 O O . ASN A 1 90 ? 8.609 -19.504 -9.260 1.00 93.56 90 ASN A O 1
ATOM 728 N N . THR A 1 91 ? 10.112 -18.242 -10.332 1.00 93.88 91 THR A N 1
ATOM 729 C CA . THR A 1 91 ? 10.066 -17.136 -9.371 1.00 93.88 91 THR A CA 1
ATOM 730 C C . THR A 1 91 ? 8.687 -16.476 -9.331 1.00 93.88 91 THR A C 1
ATOM 732 O O . THR A 1 91 ? 8.208 -16.157 -8.251 1.00 93.88 91 THR A O 1
ATOM 735 N N . TYR A 1 92 ? 8.038 -16.275 -10.482 1.00 96.31 92 TYR A N 1
ATOM 736 C CA . TYR A 1 92 ? 6.686 -15.715 -10.542 1.00 96.31 92 TYR A CA 1
ATOM 737 C C . TYR A 1 92 ? 5.655 -16.635 -9.876 1.00 96.31 92 TYR A C 1
ATOM 739 O O . TYR A 1 92 ? 4.855 -16.174 -9.065 1.00 96.31 92 TYR A O 1
ATOM 747 N N . GLU A 1 93 ? 5.708 -17.930 -10.190 1.00 95.31 93 GLU A N 1
ATOM 748 C CA . GLU A 1 93 ? 4.814 -18.939 -9.611 1.00 95.31 93 GLU A CA 1
ATOM 749 C C . GLU A 1 93 ? 4.942 -19.011 -8.081 1.00 95.31 93 GLU A C 1
ATOM 751 O O . GLU A 1 93 ? 3.939 -19.040 -7.374 1.00 95.31 93 GLU A O 1
ATOM 756 N N . GLU A 1 94 ? 6.170 -18.988 -7.563 1.00 94.56 94 GLU A N 1
ATOM 757 C CA . GLU A 1 94 ? 6.445 -19.165 -6.134 1.00 94.56 94 GLU A CA 1
ATOM 758 C C . GLU A 1 94 ? 6.216 -17.880 -5.319 1.00 94.56 94 GLU A C 1
ATOM 760 O O . GLU A 1 94 ? 5.531 -17.897 -4.295 1.00 94.56 94 GLU A O 1
ATOM 765 N N . TYR A 1 95 ? 6.740 -16.744 -5.791 1.00 94.38 95 TYR A N 1
ATOM 766 C CA . TYR A 1 95 ? 6.853 -15.514 -4.995 1.00 94.38 95 TYR A CA 1
ATOM 767 C C . TYR A 1 95 ? 5.873 -14.406 -5.381 1.00 94.38 95 TYR A C 1
ATOM 769 O O . TYR A 1 95 ? 5.958 -13.316 -4.822 1.00 94.38 95 TYR A O 1
ATOM 777 N N . PHE A 1 96 ? 4.968 -14.634 -6.336 1.00 97.31 96 PHE A N 1
ATOM 778 C CA . PHE A 1 96 ? 4.027 -13.597 -6.770 1.00 97.31 96 PHE A CA 1
ATOM 779 C C . PHE A 1 96 ? 2.617 -14.147 -6.940 1.00 97.31 96 PHE A C 1
ATOM 781 O O . PHE A 1 96 ? 1.710 -13.675 -6.256 1.00 97.31 96 PHE A O 1
ATOM 788 N N . ARG A 1 97 ? 2.427 -15.148 -7.809 1.00 97.50 97 ARG A N 1
ATOM 789 C CA . ARG A 1 97 ? 1.105 -15.665 -8.194 1.00 97.50 97 ARG A CA 1
ATOM 790 C C . ARG A 1 97 ? 0.218 -15.954 -6.978 1.00 97.50 97 ARG A C 1
ATOM 792 O O . ARG A 1 97 ? 0.664 -16.587 -6.019 1.00 97.50 97 ARG A O 1
ATOM 799 N N . GLY A 1 98 ? -1.035 -15.508 -7.036 1.00 97.81 98 GLY A N 1
ATOM 800 C CA . GLY A 1 98 ? -2.040 -15.669 -5.985 1.00 97.81 98 GLY A CA 1
ATOM 801 C C . GLY A 1 98 ? -1.922 -14.660 -4.842 1.00 97.81 98 GLY A C 1
ATOM 802 O O . GLY A 1 98 ? -2.851 -14.537 -4.049 1.00 97.81 98 GLY A O 1
ATOM 803 N N . GLY A 1 99 ? -0.821 -13.908 -4.761 1.00 98.00 99 GLY A N 1
ATOM 804 C CA . GLY A 1 99 ? -0.602 -12.917 -3.717 1.00 98.00 99 GLY A CA 1
ATOM 805 C C . GLY A 1 99 ? -1.545 -11.719 -3.820 1.00 98.00 99 GLY A C 1
ATOM 806 O O . GLY A 1 99 ? -1.837 -11.198 -4.904 1.00 98.00 99 GLY A O 1
ATOM 807 N N . VAL A 1 100 ? -1.967 -11.216 -2.662 1.00 98.38 100 VAL A N 1
ATOM 808 C CA . VAL A 1 100 ? -2.720 -9.967 -2.546 1.00 98.38 100 VAL A CA 1
ATOM 809 C C . VAL A 1 100 ? -1.928 -8.836 -3.190 1.00 98.38 100 VAL A C 1
ATOM 811 O O . VAL A 1 100 ? -0.780 -8.577 -2.833 1.00 98.38 100 VAL A O 1
ATOM 814 N N . THR A 1 101 ? -2.571 -8.135 -4.124 1.00 98.44 101 THR A N 1
ATOM 815 C CA . THR A 1 101 ? -1.968 -7.007 -4.835 1.00 98.44 101 THR A CA 1
ATOM 816 C C . THR A 1 101 ? -2.900 -5.805 -4.785 1.00 98.44 101 THR A C 1
ATOM 818 O O . THR A 1 101 ? -3.921 -5.748 -5.466 1.00 98.44 101 THR A O 1
ATOM 821 N N . SER A 1 102 ? -2.558 -4.837 -3.944 1.00 98.56 102 SER A N 1
ATOM 822 C CA . SER A 1 102 ? -3.288 -3.584 -3.773 1.00 98.56 102 SER A CA 1
ATOM 823 C C . SER A 1 102 ? -2.814 -2.547 -4.782 1.00 98.56 102 SER A C 1
ATOM 825 O O . SER A 1 102 ? -1.619 -2.448 -5.039 1.00 98.56 102 SER A O 1
ATOM 827 N N . ASN A 1 103 ? -3.722 -1.718 -5.300 1.00 98.75 103 ASN A N 1
ATOM 828 C CA . ASN A 1 103 ? -3.362 -0.565 -6.120 1.00 98.75 103 ASN A CA 1
ATOM 829 C C . ASN A 1 103 ? -2.724 0.534 -5.241 1.00 98.75 103 ASN A C 1
ATOM 831 O O . ASN A 1 103 ? -3.437 1.152 -4.446 1.00 98.75 103 ASN A O 1
ATOM 835 N N . PRO A 1 104 ? -1.415 0.828 -5.366 1.00 98.50 104 PRO A N 1
ATOM 836 C CA . PRO A 1 104 ? -0.732 1.781 -4.491 1.00 98.50 104 PRO A CA 1
ATOM 837 C C . PRO A 1 104 ? -0.980 3.257 -4.851 1.00 98.50 104 PRO A C 1
ATOM 839 O O . PRO A 1 104 ? -0.401 4.136 -4.219 1.00 98.50 104 PRO A O 1
ATOM 842 N N . ILE A 1 105 ? -1.811 3.563 -5.856 1.00 98.75 105 ILE A N 1
ATOM 843 C CA . ILE A 1 105 ? -2.167 4.942 -6.235 1.00 98.75 105 ILE A CA 1
ATOM 844 C C . ILE A 1 105 ? -3.570 5.295 -5.725 1.00 98.75 105 ILE A C 1
ATOM 846 O O . ILE A 1 105 ? -3.766 6.331 -5.072 1.00 98.75 105 ILE A O 1
ATOM 850 N N . THR A 1 106 ? -4.547 4.430 -6.010 1.00 98.56 106 THR A N 1
ATOM 851 C CA . THR A 1 106 ? -5.963 4.657 -5.681 1.00 98.56 106 THR A CA 1
ATOM 852 C C . THR A 1 106 ? -6.384 4.004 -4.371 1.00 98.56 106 THR A C 1
ATOM 854 O O . THR A 1 106 ? -7.272 4.531 -3.702 1.00 98.56 106 THR A O 1
ATOM 857 N N . TRP A 1 107 ? -5.708 2.924 -3.958 1.00 98.50 107 TRP A N 1
ATOM 858 C CA . TRP A 1 107 ? -6.036 2.117 -2.772 1.00 98.50 107 TRP A CA 1
ATOM 859 C C . TRP A 1 107 ? -7.405 1.431 -2.846 1.00 98.50 107 TRP A C 1
ATOM 861 O O . TRP A 1 107 ? -7.931 0.990 -1.825 1.00 98.50 107 TRP A O 1
ATOM 871 N N . ASP A 1 108 ? -7.974 1.348 -4.046 1.00 97.81 108 ASP A N 1
ATOM 872 C CA . ASP A 1 108 ? -9.223 0.658 -4.341 1.00 97.81 108 ASP A CA 1
ATOM 873 C C . ASP A 1 108 ? -8.988 -0.544 -5.272 1.00 97.81 108 ASP A C 1
ATOM 875 O O . ASP A 1 108 ? -7.852 -0.975 -5.492 1.00 97.81 108 ASP A O 1
ATOM 879 N N . LYS A 1 109 ? -10.074 -1.112 -5.805 1.00 97.56 109 LYS A N 1
ATOM 880 C CA . LYS A 1 109 ? -10.044 -2.282 -6.695 1.00 97.56 109 LYS A CA 1
ATOM 881 C C . LYS A 1 109 ? -9.688 -1.953 -8.150 1.00 97.56 109 LYS A C 1
ATOM 883 O O . LYS A 1 109 ? -9.758 -2.845 -8.992 1.00 97.56 109 LYS A O 1
ATOM 888 N N . SER A 1 110 ? -9.335 -0.706 -8.470 1.00 98.19 110 SER A N 1
ATOM 889 C CA . SER A 1 110 ? -8.943 -0.332 -9.830 1.00 98.19 110 SER A CA 1
ATOM 890 C C . SER A 1 110 ? -7.722 -1.140 -10.255 1.00 98.19 110 SER A C 1
ATOM 892 O O . SER A 1 110 ? -6.698 -1.146 -9.571 1.00 98.19 110 SER A O 1
ATOM 894 N N . THR A 1 111 ? -7.814 -1.814 -11.397 1.00 97.94 111 THR A N 1
ATOM 895 C CA . THR A 1 111 ? -6.721 -2.643 -11.917 1.00 97.94 111 THR A CA 1
ATOM 896 C C . THR A 1 111 ? -5.787 -1.877 -12.839 1.00 97.94 111 THR A C 1
ATOM 898 O O . THR A 1 111 ? -4.706 -2.363 -13.134 1.00 97.94 111 THR A O 1
ATOM 901 N N . GLU A 1 112 ? -6.164 -0.686 -13.295 1.00 98.44 112 GLU A N 1
ATOM 902 C CA . GLU A 1 112 ? -5.324 0.186 -14.113 1.00 98.44 112 GLU A CA 1
ATOM 903 C C . GLU A 1 112 ? -5.443 1.621 -13.603 1.00 98.44 112 GLU A C 1
ATOM 905 O O . GLU A 1 112 ? -6.533 2.069 -13.247 1.00 98.44 112 GLU A O 1
ATOM 910 N N . THR A 1 113 ? -4.321 2.339 -13.559 1.00 98.38 113 THR A N 1
ATOM 911 C CA . THR A 1 113 ? -4.290 3.734 -13.110 1.00 98.38 113 THR A CA 1
ATOM 912 C C . THR A 1 113 ? -3.384 4.554 -14.007 1.00 98.38 113 THR A C 1
ATOM 914 O O . THR A 1 113 ? -2.201 4.238 -14.161 1.00 98.38 113 THR A O 1
ATOM 917 N N . ASP A 1 114 ? -3.921 5.641 -14.556 1.00 98.38 114 ASP A N 1
ATOM 918 C CA . ASP A 1 114 ? -3.136 6.595 -15.330 1.00 98.38 114 ASP A CA 1
ATOM 919 C C . ASP A 1 114 ? -2.248 7.472 -14.434 1.00 98.38 114 ASP A C 1
ATOM 921 O O . ASP A 1 114 ? -2.590 7.820 -13.299 1.00 98.38 114 ASP A O 1
ATOM 925 N N . LYS A 1 115 ? -1.111 7.896 -14.989 1.00 98.19 115 LYS A N 1
ATOM 926 C CA . LYS A 1 115 ? -0.152 8.784 -14.335 1.00 98.19 115 LYS A CA 1
ATOM 927 C C . LYS A 1 115 ? -0.766 10.080 -13.818 1.00 98.19 115 LYS A C 1
ATOM 929 O O . LYS A 1 115 ? -0.255 10.620 -12.849 1.00 98.19 115 LYS A O 1
ATOM 934 N N . SER A 1 116 ? -1.851 10.594 -14.394 1.00 98.38 116 SER A N 1
ATOM 935 C CA . SER A 1 116 ? -2.545 11.784 -13.876 1.00 98.38 116 SER A CA 1
ATOM 936 C C . SER A 1 116 ? -2.938 11.675 -12.396 1.00 98.38 116 SER A C 1
ATOM 938 O O . SER A 1 116 ? -2.924 12.698 -11.705 1.00 98.38 116 SER A O 1
ATOM 940 N N . LEU A 1 117 ? -3.215 10.460 -11.904 1.00 98.56 117 LEU A N 1
ATOM 941 C CA . LEU A 1 117 ? -3.571 10.175 -10.510 1.00 98.56 117 LEU A CA 1
ATOM 942 C C . LEU A 1 117 ? -2.361 9.889 -9.608 1.00 98.56 117 LEU A C 1
ATOM 944 O O . LEU A 1 117 ? -2.486 9.968 -8.385 1.00 98.56 117 LEU A O 1
ATOM 948 N N . HIS A 1 118 ? -1.193 9.598 -10.185 1.00 98.69 118 HIS A N 1
ATOM 949 C CA . HIS A 1 118 ? 0.028 9.309 -9.439 1.00 98.69 118 HIS A CA 1
ATOM 950 C C . HIS A 1 118 ? 0.556 10.562 -8.725 1.00 98.69 118 HIS A C 1
ATOM 952 O O . HIS A 1 118 ? 0.970 11.541 -9.363 1.00 98.69 118 HIS A O 1
ATOM 958 N N . LYS A 1 119 ? 0.569 10.541 -7.388 1.00 98.56 119 LYS A N 1
ATOM 959 C CA . LYS A 1 119 ? 0.837 11.737 -6.578 1.00 98.56 119 LYS A CA 1
ATOM 960 C C . LYS A 1 119 ? 2.318 12.036 -6.432 1.00 98.56 119 LYS A C 1
ATOM 962 O O . LYS A 1 119 ? 2.662 13.201 -6.234 1.00 98.56 119 LYS A O 1
ATOM 967 N N . GLY A 1 120 ? 3.185 11.033 -6.546 1.00 97.00 120 GLY A N 1
ATOM 968 C CA . GLY A 1 120 ? 4.606 11.285 -6.719 1.00 97.00 120 GLY A CA 1
ATOM 969 C C . GLY A 1 120 ? 5.547 10.207 -6.217 1.00 97.00 120 GLY A C 1
ATOM 970 O O . GLY A 1 120 ? 5.394 9.661 -5.123 1.00 97.00 120 GLY A O 1
ATOM 971 N N . LEU A 1 121 ? 6.589 10.027 -7.024 1.00 97.38 121 LEU A N 1
ATOM 972 C CA . LEU A 1 121 ? 7.763 9.213 -6.750 1.00 97.38 121 LEU A CA 1
ATOM 973 C C . LEU A 1 121 ? 8.796 10.025 -5.965 1.00 97.38 121 LEU A C 1
ATOM 975 O O . LEU A 1 121 ? 9.032 11.184 -6.306 1.00 97.38 121 LEU A O 1
ATOM 979 N N . LEU A 1 122 ? 9.453 9.411 -4.978 1.00 95.19 122 LEU A N 1
ATOM 980 C CA . LEU A 1 122 ? 10.618 9.977 -4.289 1.00 95.19 122 LEU A CA 1
ATOM 981 C C . LEU A 1 122 ? 11.919 9.500 -4.940 1.00 95.19 122 LEU A C 1
ATOM 983 O O . LEU A 1 122 ? 12.265 8.317 -4.876 1.00 95.19 122 LEU A O 1
ATOM 987 N N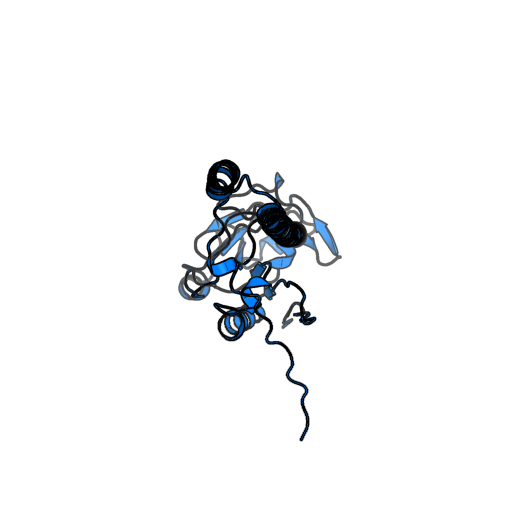 . TYR A 1 123 ? 12.647 10.427 -5.557 1.00 92.50 123 TYR A N 1
ATOM 988 C CA . TYR A 1 123 ? 13.914 10.134 -6.219 1.00 92.50 123 TYR A CA 1
ATOM 989 C C . TYR A 1 123 ? 15.095 10.165 -5.240 1.00 92.50 123 TYR A C 1
ATOM 991 O O . TYR A 1 123 ? 14.977 10.665 -4.123 1.00 92.50 123 TYR A O 1
ATOM 999 N N . SER A 1 124 ? 16.255 9.649 -5.656 1.00 86.31 124 SER A N 1
ATOM 1000 C CA . SER A 1 124 ? 17.449 9.522 -4.801 1.00 86.31 124 SER A CA 1
ATOM 1001 C C . SER A 1 124 ? 17.974 10.857 -4.261 1.00 86.31 124 SER A C 1
ATOM 1003 O O . SER A 1 124 ? 18.530 10.903 -3.171 1.00 86.31 124 SER A O 1
ATOM 1005 N N . ASN A 1 125 ? 17.750 11.955 -4.983 1.00 89.69 125 ASN A N 1
ATOM 1006 C CA . ASN A 1 125 ? 18.075 13.317 -4.547 1.00 89.69 125 ASN A CA 1
ATOM 1007 C C . ASN A 1 125 ? 16.963 13.975 -3.707 1.00 89.69 125 ASN A C 1
ATOM 1009 O O . ASN A 1 125 ? 16.912 15.200 -3.611 1.00 89.69 125 ASN A O 1
ATOM 1013 N N . LEU A 1 126 ? 16.043 13.174 -3.165 1.00 92.44 126 LEU A N 1
ATOM 1014 C CA . LEU A 1 126 ? 14.899 13.587 -2.351 1.00 92.44 126 LEU A CA 1
ATOM 1015 C C . LEU A 1 126 ? 13.858 14.461 -3.074 1.00 92.44 126 LEU A C 1
ATOM 1017 O O . LEU A 1 126 ? 12.921 14.954 -2.444 1.00 92.44 126 LEU A O 1
ATOM 1021 N N . LYS A 1 127 ? 13.963 14.630 -4.400 1.00 95.62 127 LYS A N 1
ATOM 1022 C CA . LYS A 1 127 ? 12.944 15.332 -5.190 1.00 95.62 127 LYS A CA 1
ATOM 1023 C C . LYS A 1 127 ? 11.733 14.439 -5.446 1.00 95.62 127 LYS A C 1
ATOM 1025 O O . LYS A 1 127 ? 11.864 13.240 -5.699 1.00 95.62 127 LYS A O 1
ATOM 1030 N N . ILE A 1 128 ? 10.557 15.061 -5.430 1.00 97.19 128 ILE A N 1
ATOM 1031 C CA . ILE A 1 128 ? 9.284 14.417 -5.750 1.00 97.19 128 ILE A CA 1
ATOM 1032 C C . ILE A 1 128 ? 8.951 14.615 -7.228 1.00 97.19 128 ILE A C 1
ATOM 1034 O O . ILE A 1 128 ? 8.954 15.741 -7.722 1.00 97.19 128 ILE A O 1
ATOM 1038 N N . PHE A 1 129 ? 8.595 13.527 -7.908 1.00 97.50 129 PHE A N 1
ATOM 1039 C CA . PHE A 1 129 ? 8.162 13.534 -9.305 1.00 97.50 129 PHE A CA 1
ATOM 1040 C C . PHE A 1 129 ? 6.707 13.054 -9.420 1.00 97.50 129 PHE A C 1
ATOM 1042 O O . PHE A 1 129 ? 6.469 11.838 -9.487 1.00 97.50 129 PHE A O 1
ATOM 1049 N N . PRO A 1 130 ? 5.721 13.975 -9.428 1.00 97.94 130 PRO A N 1
ATOM 1050 C CA . PRO A 1 130 ? 4.315 13.639 -9.640 1.00 97.94 130 PRO A CA 1
ATOM 1051 C C . PRO A 1 130 ? 4.081 13.172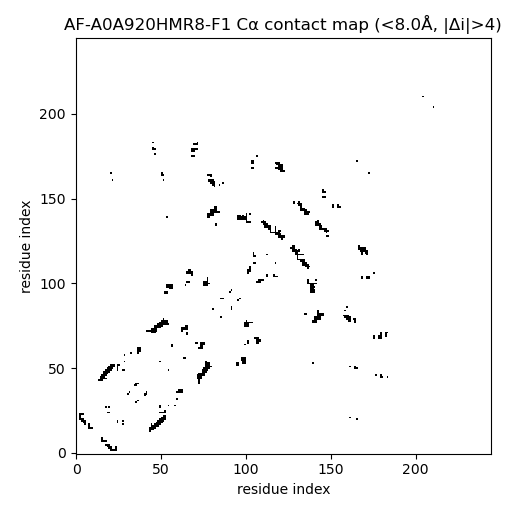 -11.077 1.00 97.94 130 PRO A C 1
ATOM 1053 O O . PRO A 1 130 ? 4.860 13.482 -11.978 1.00 97.94 130 PRO A O 1
ATOM 1056 N N . ARG A 1 131 ? 2.989 12.436 -11.303 1.00 98.00 131 ARG A N 1
ATOM 1057 C CA . ARG A 1 131 ? 2.559 11.994 -12.640 1.00 98.00 131 ARG A CA 1
ATOM 1058 C C . ARG A 1 131 ? 3.641 11.300 -13.471 1.00 98.00 131 ARG A C 1
ATOM 1060 O O . ARG A 1 131 ? 3.684 11.412 -14.696 1.00 98.00 131 ARG A O 1
ATOM 1067 N N . SER A 1 132 ? 4.529 10.585 -12.788 1.00 97.25 132 SER A N 1
ATOM 1068 C CA . SER A 1 132 ? 5.710 9.973 -13.394 1.00 97.25 132 SER A CA 1
ATOM 1069 C C . SER A 1 132 ? 5.466 8.579 -13.974 1.00 97.25 132 SER A C 1
ATOM 1071 O O . SER A 1 132 ? 6.226 8.174 -14.844 1.00 97.25 132 SER A O 1
ATOM 1073 N N . LEU A 1 133 ? 4.427 7.851 -13.562 1.00 98.06 133 LEU A N 1
ATOM 1074 C CA . LEU A 1 133 ? 4.169 6.478 -14.008 1.00 98.06 133 LEU A CA 1
ATOM 1075 C C . LEU A 1 133 ? 2.672 6.160 -14.000 1.00 98.06 133 LEU A C 1
ATOM 1077 O O . LEU A 1 133 ? 1.938 6.719 -13.191 1.00 98.06 133 LEU A O 1
ATOM 1081 N N . SER A 1 134 ? 2.262 5.258 -14.888 1.00 98.75 134 SER A N 1
ATOM 1082 C CA . SER A 1 134 ? 0.973 4.558 -14.862 1.00 98.75 134 SER A CA 1
ATOM 1083 C C . SER A 1 134 ? 1.198 3.120 -14.392 1.00 98.75 134 SER A C 1
ATOM 1085 O O . SER A 1 134 ? 2.304 2.588 -14.553 1.00 98.75 134 SER A O 1
ATOM 1087 N N . ILE A 1 135 ? 0.163 2.478 -13.850 1.00 98.75 135 ILE A N 1
ATOM 1088 C CA . ILE A 1 135 ? 0.251 1.091 -13.382 1.00 98.75 135 ILE A CA 1
ATOM 1089 C C . ILE A 1 135 ? -0.882 0.204 -13.888 1.00 98.75 135 ILE A C 1
ATOM 1091 O O . ILE A 1 135 ? -1.976 0.684 -14.180 1.00 98.75 135 ILE A O 1
ATOM 1095 N N . LYS A 1 136 ? -0.613 -1.101 -13.900 1.00 98.81 136 LYS A N 1
ATOM 1096 C CA . LYS A 1 136 ? -1.583 -2.182 -14.021 1.00 98.81 136 LYS A CA 1
ATOM 1097 C C . LYS A 1 136 ? -1.366 -3.187 -12.892 1.00 98.81 136 LYS A C 1
ATOM 1099 O O . LYS A 1 136 ? -0.261 -3.691 -12.716 1.00 98.81 136 LYS A O 1
ATOM 1104 N N . VAL A 1 137 ? -2.412 -3.468 -12.132 1.00 98.62 137 VAL A N 1
ATOM 1105 C CA . VAL A 1 137 ? -2.467 -4.560 -11.162 1.00 98.62 137 VAL A CA 1
ATOM 1106 C C . VAL A 1 137 ? -2.638 -5.862 -11.936 1.00 98.62 137 VAL A C 1
ATOM 1108 O O . VAL A 1 137 ? -3.545 -5.985 -12.760 1.00 98.62 137 VAL A O 1
ATOM 1111 N N . ILE A 1 138 ? -1.762 -6.824 -11.683 1.00 97.56 138 ILE A N 1
ATOM 1112 C CA . ILE A 1 138 ? -1.851 -8.186 -12.206 1.00 97.56 138 ILE A CA 1
ATOM 1113 C C . ILE A 1 138 ? -1.726 -9.176 -11.046 1.00 97.56 138 ILE A C 1
ATOM 1115 O O . ILE A 1 138 ? -1.426 -8.788 -9.920 1.00 97.56 138 ILE A O 1
ATOM 1119 N N . ASP A 1 139 ? -1.972 -10.454 -11.318 1.00 96.88 139 ASP A N 1
ATOM 1120 C CA . ASP A 1 139 ? -1.930 -11.510 -10.305 1.00 96.88 139 ASP A CA 1
ATOM 1121 C C . ASP A 1 139 ? -0.562 -11.543 -9.592 1.00 96.88 139 ASP A C 1
ATOM 1123 O O . ASP A 1 139 ? 0.463 -11.868 -10.204 1.00 96.88 139 ASP A O 1
ATOM 1127 N N . GLY A 1 140 ? -0.546 -11.135 -8.318 1.00 96.62 140 GLY A N 1
ATOM 1128 C CA . GLY A 1 140 ? 0.637 -11.118 -7.459 1.00 96.62 140 GLY A CA 1
ATOM 1129 C C . GLY A 1 140 ? 1.561 -9.899 -7.541 1.00 96.62 140 GLY A C 1
ATOM 1130 O O . GLY A 1 140 ? 2.508 -9.813 -6.754 1.00 96.62 140 GLY A O 1
ATOM 1131 N N . MET A 1 141 ? 1.364 -8.972 -8.491 1.00 97.19 141 MET A N 1
ATOM 1132 C CA . MET A 1 141 ? 2.273 -7.831 -8.665 1.00 97.19 141 MET A CA 1
ATOM 1133 C C . MET A 1 141 ? 1.688 -6.643 -9.431 1.00 97.19 141 MET A C 1
ATOM 1135 O O . MET A 1 141 ? 0.663 -6.710 -10.101 1.00 97.19 141 MET A O 1
ATOM 1139 N N . ILE A 1 142 ? 2.404 -5.529 -9.367 1.00 98.62 142 ILE A N 1
ATOM 1140 C CA . ILE A 1 142 ? 2.152 -4.309 -10.116 1.00 98.62 142 ILE A CA 1
ATOM 1141 C C . ILE A 1 142 ? 3.079 -4.264 -11.320 1.00 98.62 142 ILE A C 1
ATOM 1143 O O . ILE A 1 142 ? 4.301 -4.325 -11.197 1.00 98.62 142 ILE A O 1
ATOM 1147 N N . TRP A 1 143 ? 2.496 -4.049 -12.487 1.00 98.62 143 TRP A N 1
ATOM 1148 C CA . TRP A 1 143 ? 3.208 -3.539 -13.640 1.00 98.62 143 TRP A CA 1
ATOM 1149 C C . TRP A 1 143 ? 3.196 -2.028 -13.658 1.00 98.62 143 TRP A C 1
ATOM 1151 O O . TRP A 1 143 ? 2.140 -1.412 -13.643 1.00 98.62 143 TRP A O 1
ATOM 1161 N N . SER A 1 144 ? 4.376 -1.432 -13.744 1.00 98.12 144 SER A N 1
ATOM 1162 C CA . SER A 1 144 ? 4.556 0.010 -13.835 1.00 98.12 144 SER A CA 1
ATOM 1163 C C . SER A 1 144 ? 5.234 0.386 -15.147 1.00 98.12 144 SER A C 1
ATOM 1165 O O . SER A 1 144 ? 6.162 -0.286 -15.613 1.00 98.12 144 SER A O 1
ATOM 1167 N N . THR A 1 145 ? 4.785 1.474 -15.767 1.00 97.88 145 THR A N 1
ATOM 1168 C CA . THR A 1 145 ? 5.527 2.095 -16.872 1.00 97.88 145 THR A CA 1
ATOM 1169 C C . THR A 1 145 ? 6.883 2.600 -16.379 1.00 97.88 145 THR A C 1
ATOM 1171 O O . THR A 1 145 ? 7.018 2.956 -15.212 1.00 97.88 145 THR A O 1
ATOM 1174 N N . VAL A 1 146 ? 7.873 2.719 -17.269 1.00 96.31 146 VAL A N 1
ATOM 1175 C CA . VAL A 1 146 ? 9.160 3.336 -16.904 1.00 96.31 146 VAL A CA 1
ATOM 1176 C C . VAL A 1 146 ? 8.911 4.767 -16.400 1.00 96.31 146 VAL A C 1
ATOM 1178 O O . VAL A 1 146 ? 8.411 5.581 -17.190 1.00 96.31 146 VAL A O 1
ATOM 1181 N N . PRO A 1 147 ? 9.270 5.096 -15.142 1.00 94.69 147 PRO A N 1
ATOM 1182 C CA . PRO A 1 147 ? 8.995 6.407 -14.577 1.00 94.69 147 PRO A CA 1
ATOM 1183 C C . PRO A 1 147 ? 9.603 7.541 -15.409 1.00 94.69 147 PRO A C 1
ATOM 1185 O O . PRO A 1 147 ? 10.738 7.457 -15.884 1.00 94.69 147 PRO A O 1
ATOM 1188 N N . ASN A 1 148 ? 8.849 8.619 -15.593 1.00 93.69 148 ASN A N 1
ATOM 1189 C CA . ASN A 1 148 ? 9.297 9.818 -16.285 1.00 93.69 148 ASN A CA 1
ATOM 1190 C C . ASN A 1 148 ? 10.200 10.658 -15.370 1.00 93.69 148 ASN A C 1
ATOM 1192 O O . ASN A 1 148 ? 9.718 11.526 -14.644 1.00 93.69 148 ASN A O 1
ATOM 1196 N N . LEU A 1 149 ? 11.498 10.351 -15.381 1.00 91.12 149 LEU A N 1
ATOM 1197 C CA . LEU A 1 149 ? 12.520 10.940 -14.515 1.00 91.12 149 LEU A CA 1
ATOM 1198 C C . LEU A 1 149 ? 13.757 11.363 -15.326 1.00 91.12 149 LEU A C 1
ATOM 1200 O O . LEU A 1 149 ? 14.011 10.798 -16.396 1.00 91.12 149 LEU A O 1
ATOM 1204 N N . PRO A 1 150 ? 14.587 12.286 -14.807 1.00 85.88 150 PRO A N 1
ATOM 1205 C CA . PRO A 1 150 ? 15.936 12.492 -15.327 1.00 85.88 150 PRO A CA 1
ATOM 1206 C C . PRO A 1 150 ? 16.711 11.164 -15.345 1.00 85.88 150 PRO A C 1
ATOM 1208 O O . PRO A 1 150 ? 16.733 10.449 -14.346 1.00 85.88 150 PRO A O 1
ATOM 1211 N N . GLY A 1 151 ? 17.326 10.808 -16.478 1.00 78.62 151 GLY A N 1
ATOM 1212 C CA . GLY A 1 151 ? 18.028 9.524 -16.627 1.00 78.62 151 GLY A CA 1
ATOM 1213 C C . GLY A 1 151 ? 17.124 8.316 -16.920 1.00 78.62 151 GLY A C 1
ATOM 1214 O O . GLY A 1 151 ? 17.560 7.177 -16.761 1.00 78.62 151 GLY A O 1
ATOM 1215 N N . LYS A 1 152 ? 15.885 8.534 -17.392 1.00 84.06 152 LYS A N 1
ATOM 1216 C CA . LYS A 1 152 ? 14.917 7.482 -17.768 1.00 84.06 152 LYS A CA 1
ATOM 1217 C C . LYS A 1 152 ? 15.504 6.351 -18.626 1.00 84.06 152 LYS A C 1
ATOM 1219 O O . LYS A 1 152 ? 15.075 5.207 -18.491 1.00 84.06 152 LYS A O 1
ATOM 1224 N N . LEU A 1 153 ? 16.478 6.645 -19.490 1.00 80.88 153 LEU A N 1
ATOM 1225 C CA . LEU A 1 153 ? 17.117 5.636 -20.338 1.00 80.88 153 LEU A CA 1
ATOM 1226 C C . LEU A 1 153 ? 17.807 4.541 -19.505 1.00 80.88 153 LEU A C 1
ATOM 1228 O O . LEU A 1 153 ? 17.653 3.363 -19.817 1.00 80.88 153 LEU A O 1
ATOM 1232 N N . PHE A 1 154 ? 18.443 4.891 -18.383 1.00 79.56 154 PHE A N 1
ATOM 1233 C CA . PHE A 1 154 ? 19.006 3.910 -17.447 1.00 79.56 154 PHE A CA 1
ATOM 1234 C C . PHE A 1 154 ? 17.910 3.104 -16.740 1.00 79.56 154 PHE A C 1
ATOM 1236 O O . PHE A 1 154 ? 17.985 1.883 -16.672 1.00 79.56 154 PHE A O 1
ATOM 1243 N N . PHE A 1 155 ? 16.828 3.751 -16.294 1.00 80.69 155 PHE A N 1
ATOM 1244 C CA . PHE A 1 155 ? 15.674 3.050 -15.706 1.00 80.69 155 PHE A CA 1
ATOM 1245 C C . PHE A 1 155 ? 14.975 2.097 -16.684 1.00 80.69 155 PHE A C 1
ATOM 1247 O O . PHE A 1 155 ? 14.323 1.137 -16.266 1.00 80.69 155 PHE A O 1
ATOM 1254 N N . SER A 1 156 ? 15.099 2.351 -17.989 1.00 84.88 156 SER A N 1
ATOM 1255 C CA . SER A 1 156 ? 14.482 1.529 -19.026 1.00 84.88 156 SER A CA 1
ATOM 1256 C C . SER A 1 156 ? 15.134 0.150 -19.174 1.00 84.88 156 SER A C 1
ATOM 1258 O O . SER A 1 156 ? 14.471 -0.769 -19.657 1.00 84.88 156 SER A O 1
ATOM 1260 N N . THR A 1 157 ? 16.375 -0.048 -18.713 1.00 89.06 157 THR A N 1
ATOM 1261 C CA . THR A 1 157 ? 17.056 -1.357 -18.756 1.00 89.06 157 THR A CA 1
ATOM 1262 C C . THR A 1 157 ? 16.623 -2.258 -17.598 1.00 89.06 157 THR A C 1
ATOM 1264 O O . THR A 1 157 ? 16.475 -3.472 -17.764 1.00 89.06 157 THR A O 1
ATOM 1267 N N . ILE A 1 158 ? 16.289 -1.656 -16.457 1.00 91.38 158 ILE A N 1
ATOM 1268 C CA . ILE A 1 158 ? 15.838 -2.327 -15.239 1.00 91.38 158 ILE A CA 1
ATOM 1269 C C . ILE A 1 158 ? 14.445 -2.938 -15.453 1.00 91.38 158 ILE A C 1
ATOM 1271 O O . ILE A 1 158 ? 13.553 -2.310 -16.029 1.00 91.38 158 ILE A O 1
ATOM 1275 N N . LYS A 1 159 ? 14.263 -4.198 -15.047 1.00 95.00 159 LYS A N 1
ATOM 1276 C CA . LYS A 1 159 ? 12.985 -4.930 -15.163 1.00 95.00 159 LYS A CA 1
ATOM 1277 C C . LYS A 1 159 ? 12.273 -5.077 -13.822 1.00 95.00 159 LYS A C 1
ATOM 1279 O O . LYS A 1 159 ? 11.053 -4.987 -13.790 1.00 95.00 159 LYS A O 1
ATOM 1284 N N . ASP A 1 160 ? 13.041 -5.314 -12.768 1.00 95.31 160 ASP A N 1
ATOM 1285 C CA . ASP A 1 160 ? 12.558 -5.488 -11.405 1.00 95.31 160 ASP A CA 1
ATOM 1286 C C . ASP A 1 160 ? 12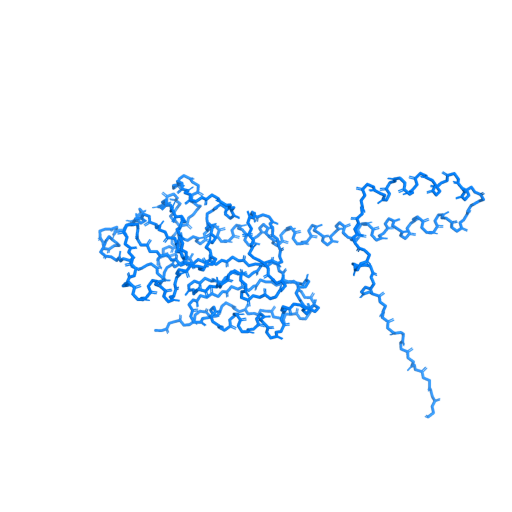.660 -4.149 -10.668 1.00 95.31 160 ASP A C 1
ATOM 1288 O O . ASP A 1 160 ? 13.745 -3.570 -10.595 1.00 95.31 160 ASP A O 1
ATOM 1292 N N . TYR A 1 161 ? 11.535 -3.638 -10.169 1.00 96.00 161 TYR A N 1
ATOM 1293 C CA . TYR A 1 161 ? 11.480 -2.399 -9.395 1.00 96.00 161 TYR A CA 1
ATOM 1294 C C . TYR A 1 161 ? 11.314 -2.647 -7.894 1.00 96.00 161 TYR A C 1
ATOM 1296 O O . TYR A 1 161 ? 11.041 -1.701 -7.157 1.00 96.00 161 TYR A O 1
ATOM 1304 N N . HIS A 1 162 ? 11.560 -3.870 -7.421 1.00 95.12 162 HIS A N 1
ATOM 1305 C CA . HIS A 1 162 ? 11.466 -4.243 -6.015 1.00 95.12 162 HIS A CA 1
ATOM 1306 C C . HIS A 1 162 ? 12.262 -3.305 -5.091 1.00 95.12 162 HIS A C 1
ATOM 1308 O O . HIS A 1 162 ? 11.765 -2.865 -4.057 1.00 95.12 162 HIS A O 1
ATOM 1314 N N . PHE A 1 163 ? 13.466 -2.888 -5.498 1.00 91.62 163 PHE A N 1
ATOM 1315 C CA . PHE A 1 163 ? 14.294 -1.933 -4.741 1.00 91.62 163 PHE A CA 1
ATOM 1316 C C . PHE A 1 163 ? 13.649 -0.546 -4.553 1.00 91.62 163 PHE A C 1
ATOM 1318 O O . PHE A 1 163 ? 14.127 0.246 -3.744 1.00 91.62 163 PHE A O 1
ATOM 1325 N N . ALA A 1 164 ? 12.600 -0.233 -5.315 1.00 93.62 164 ALA A N 1
ATOM 1326 C CA . ALA A 1 164 ? 11.921 1.052 -5.332 1.00 93.62 164 ALA A CA 1
ATOM 1327 C C . ALA A 1 164 ? 10.420 0.946 -5.018 1.00 93.62 164 ALA A C 1
ATOM 1329 O O . ALA A 1 164 ? 9.735 1.956 -5.144 1.00 93.62 164 ALA A O 1
ATOM 1330 N N . ASP A 1 165 ? 9.894 -0.209 -4.585 1.00 95.50 165 ASP A N 1
ATOM 1331 C CA . ASP A 1 165 ? 8.447 -0.412 -4.373 1.00 95.50 165 ASP A CA 1
ATOM 1332 C C . ASP A 1 165 ? 7.787 0.683 -3.522 1.00 95.50 165 ASP A C 1
ATOM 1334 O O . ASP A 1 165 ? 6.656 1.078 -3.790 1.00 95.50 165 ASP A O 1
ATOM 1338 N N . ILE A 1 166 ? 8.487 1.176 -2.496 1.00 96.12 166 ILE A N 1
ATOM 1339 C CA . ILE A 1 166 ? 8.018 2.280 -1.649 1.00 96.12 166 ILE A CA 1
ATOM 1340 C C . ILE A 1 166 ? 8.236 3.628 -2.347 1.00 96.12 166 ILE A C 1
ATOM 1342 O O . ILE A 1 166 ? 7.330 4.458 -2.407 1.00 96.12 166 ILE A O 1
ATOM 1346 N N . ASN A 1 167 ? 9.433 3.857 -2.889 1.00 96.62 167 ASN A N 1
ATOM 1347 C CA . ASN A 1 167 ? 9.813 5.125 -3.511 1.00 96.62 167 ASN A CA 1
ATOM 1348 C C . ASN A 1 167 ? 8.947 5.477 -4.718 1.00 96.62 167 ASN A C 1
ATOM 1350 O O . ASN A 1 167 ? 8.615 6.650 -4.890 1.00 96.62 167 ASN A O 1
ATOM 1354 N N . LEU A 1 168 ? 8.568 4.482 -5.525 1.00 97.94 168 LEU A N 1
ATOM 1355 C CA . LEU A 1 168 ? 7.714 4.661 -6.694 1.00 97.94 168 LEU A CA 1
ATOM 1356 C C . LEU A 1 168 ? 6.384 5.324 -6.335 1.00 97.94 168 LEU A C 1
ATOM 1358 O O . LEU A 1 168 ? 5.906 6.102 -7.146 1.00 97.94 168 LEU A O 1
ATOM 1362 N N . PHE A 1 169 ? 5.845 5.076 -5.135 1.00 98.56 169 PHE A N 1
ATOM 1363 C CA . PHE A 1 169 ? 4.523 5.536 -4.690 1.00 98.56 169 PHE A CA 1
ATOM 1364 C C . PHE A 1 169 ? 4.584 6.367 -3.396 1.00 98.56 169 PHE A C 1
ATOM 1366 O O . PHE A 1 169 ? 3.618 6.428 -2.634 1.00 98.56 169 PHE A O 1
ATOM 1373 N N . TRP A 1 170 ? 5.724 7.002 -3.113 1.00 98.19 170 TRP A N 1
ATOM 1374 C CA . TRP A 1 170 ? 6.012 7.644 -1.824 1.00 98.19 170 TRP A CA 1
ATOM 1375 C C . TRP A 1 170 ? 4.916 8.607 -1.349 1.00 98.19 170 TRP A C 1
ATOM 1377 O O . TRP A 1 170 ? 4.454 8.537 -0.206 1.00 98.19 170 TRP A O 1
ATOM 1387 N N . VAL A 1 171 ? 4.474 9.515 -2.225 1.00 98.31 171 VAL A N 1
ATOM 1388 C CA . VAL A 1 171 ? 3.455 10.512 -1.866 1.00 98.31 171 VAL A CA 1
ATOM 1389 C C . VAL A 1 171 ? 2.082 9.861 -1.713 1.00 98.31 171 VAL A C 1
ATOM 1391 O O . VAL A 1 171 ? 1.306 10.268 -0.846 1.00 98.31 171 VAL A O 1
ATOM 1394 N N . ASP A 1 172 ? 1.772 8.849 -2.521 1.00 98.75 172 ASP A N 1
ATOM 1395 C CA . ASP A 1 172 ? 0.523 8.100 -2.415 1.00 98.75 172 ASP A CA 1
ATOM 1396 C C . ASP A 1 172 ? 0.421 7.365 -1.077 1.00 98.75 172 ASP A C 1
ATOM 1398 O O . ASP A 1 172 ? -0.586 7.527 -0.380 1.00 98.75 172 ASP A O 1
ATOM 1402 N N . ILE A 1 173 ? 1.489 6.669 -0.672 1.00 98.56 173 ILE A N 1
ATOM 1403 C CA . ILE A 1 173 ? 1.600 5.999 0.632 1.00 98.56 173 ILE A CA 1
ATOM 1404 C C . ILE A 1 173 ? 1.442 7.024 1.753 1.00 98.56 173 ILE A C 1
ATOM 1406 O O . ILE A 1 173 ? 0.627 6.837 2.656 1.00 98.56 173 ILE A O 1
ATOM 1410 N N . GLN A 1 174 ? 2.166 8.147 1.681 1.00 97.50 174 GLN A N 1
ATOM 1411 C CA . GLN A 1 174 ? 2.109 9.181 2.712 1.00 97.50 174 GLN A CA 1
ATOM 1412 C C . GLN A 1 174 ? 0.687 9.736 2.888 1.00 97.50 174 GLN A C 1
ATOM 1414 O O . GLN A 1 174 ? 0.216 9.891 4.020 1.00 97.50 174 GLN A O 1
ATOM 1419 N N . LYS A 1 175 ? -0.012 10.057 1.789 1.00 98.31 175 LYS A N 1
ATOM 1420 C CA . LYS A 1 175 ? -1.382 10.586 1.871 1.00 98.31 175 LYS A CA 1
ATOM 1421 C C . LYS A 1 175 ? -2.365 9.534 2.375 1.00 98.31 175 LYS A C 1
ATOM 1423 O O . LYS A 1 175 ? -3.239 9.875 3.168 1.00 98.31 175 LYS A O 1
ATOM 1428 N N . ASN A 1 176 ? -2.219 8.278 1.958 1.00 98.62 176 ASN A N 1
ATOM 1429 C CA . ASN A 1 176 ? -3.088 7.202 2.416 1.00 98.62 176 ASN A CA 1
ATOM 1430 C C . ASN A 1 176 ? -2.881 6.885 3.903 1.00 98.62 176 ASN A C 1
ATOM 1432 O O . ASN A 1 176 ? -3.858 6.796 4.639 1.00 98.62 176 ASN A O 1
ATOM 1436 N N . ALA A 1 177 ? -1.635 6.838 4.377 1.00 97.56 177 ALA A N 1
ATOM 1437 C CA . ALA A 1 177 ? -1.339 6.666 5.796 1.00 97.56 177 ALA A CA 1
ATOM 1438 C C . ALA A 1 177 ? -1.978 7.783 6.639 1.00 97.56 177 ALA A C 1
ATOM 1440 O O . ALA A 1 177 ? -2.661 7.502 7.621 1.00 97.56 177 ALA A O 1
ATOM 1441 N N . LYS A 1 178 ? -1.849 9.051 6.214 1.00 97.25 178 LYS A N 1
ATOM 1442 C CA . LYS A 1 178 ? -2.511 10.197 6.869 1.00 97.25 178 LYS A CA 1
ATOM 1443 C C . LYS A 1 178 ? -4.038 10.062 6.878 1.00 97.25 178 LYS A C 1
ATOM 1445 O O . LYS A 1 178 ? -4.661 10.319 7.907 1.00 97.25 178 LYS A O 1
ATOM 1450 N N . LEU A 1 179 ? -4.637 9.653 5.756 1.00 98.12 179 LEU A N 1
ATOM 1451 C CA . LEU A 1 179 ? -6.078 9.415 5.661 1.00 98.12 179 LEU A CA 1
ATOM 1452 C C . LEU A 1 179 ? -6.521 8.324 6.640 1.00 98.12 179 LEU A C 1
ATOM 1454 O O . LEU A 1 179 ? -7.426 8.555 7.431 1.00 98.12 179 LEU A O 1
ATOM 1458 N N . ARG A 1 180 ? -5.852 7.171 6.652 1.00 98.00 180 ARG A N 1
ATOM 1459 C CA . ARG A 1 180 ? -6.203 6.051 7.533 1.00 98.00 180 ARG A CA 1
ATOM 1460 C C . ARG A 1 180 ? -6.035 6.391 9.012 1.00 98.00 180 ARG A C 1
ATOM 1462 O O . ARG A 1 180 ? -6.873 6.009 9.822 1.00 98.00 180 ARG A O 1
ATOM 1469 N N . VAL A 1 181 ? -5.015 7.175 9.368 1.00 96.12 181 VAL A N 1
ATOM 1470 C CA . VAL A 1 181 ? -4.875 7.724 10.728 1.00 96.12 181 VAL A CA 1
ATOM 1471 C C . VAL A 1 181 ? -6.081 8.593 11.086 1.00 96.12 181 VAL A C 1
ATOM 1473 O O . VAL A 1 181 ? -6.681 8.403 12.144 1.00 96.12 181 VAL A O 1
ATOM 1476 N N . LYS A 1 182 ? -6.478 9.514 10.199 1.00 95.81 182 LYS A N 1
ATOM 1477 C CA . LYS A 1 182 ? -7.652 10.374 10.405 1.00 95.81 182 LYS A CA 1
ATOM 1478 C C . LYS A 1 182 ? -8.935 9.554 10.576 1.00 95.81 182 LYS A C 1
ATOM 1480 O O . LYS A 1 182 ? -9.712 9.827 11.488 1.00 95.81 182 LYS A O 1
ATOM 1485 N N . GLU A 1 183 ? -9.148 8.547 9.734 1.00 97.00 183 GLU A N 1
ATOM 1486 C CA . GLU A 1 183 ? -10.331 7.682 9.803 1.00 97.00 183 GLU A CA 1
ATOM 1487 C C . GLU A 1 183 ? -10.357 6.830 11.075 1.00 97.00 183 GLU A C 1
ATOM 1489 O O . GLU A 1 183 ? -11.420 6.644 11.670 1.00 97.00 183 GLU A O 1
ATOM 1494 N N . TRP A 1 184 ? -9.194 6.382 11.557 1.00 94.31 184 TRP A N 1
ATOM 1495 C CA . TRP A 1 184 ? -9.099 5.685 12.837 1.00 94.31 184 TRP A CA 1
ATOM 1496 C C . TRP A 1 184 ? -9.554 6.576 13.998 1.00 94.31 184 TRP A C 1
ATOM 1498 O O . TRP A 1 184 ? -10.413 6.164 14.779 1.00 94.31 184 TRP A O 1
ATOM 1508 N N . PHE A 1 185 ? -9.059 7.816 14.084 1.00 91.81 185 PHE A N 1
ATOM 1509 C CA . PHE A 1 185 ? -9.483 8.748 15.137 1.00 91.81 185 PHE A CA 1
ATOM 1510 C C . PHE A 1 185 ? -10.966 9.112 15.029 1.00 91.81 185 PHE A C 1
ATOM 1512 O O . PHE A 1 185 ? -11.678 9.048 16.027 1.00 91.81 185 PHE A O 1
ATOM 1519 N N . LYS A 1 186 ? -11.471 9.356 13.814 1.00 93.19 186 LYS A N 1
ATOM 1520 C CA . LYS A 1 186 ? -12.902 9.591 13.571 1.00 93.19 186 LYS A CA 1
ATOM 1521 C C . LYS A 1 186 ? -13.772 8.427 14.059 1.00 93.19 186 LYS A C 1
ATOM 1523 O O . LYS A 1 186 ? -14.819 8.649 14.666 1.00 93.19 186 LYS A O 1
ATOM 1528 N N . LYS A 1 187 ? -13.350 7.178 13.823 1.00 90.50 187 LYS A N 1
ATOM 1529 C CA . LYS A 1 187 ? -14.049 5.987 14.329 1.00 90.50 187 LYS A CA 1
ATOM 1530 C C . LYS A 1 187 ? -14.097 5.975 15.859 1.00 90.50 187 LYS A C 1
ATOM 1532 O O . LYS A 1 187 ? -15.147 5.665 16.418 1.00 90.50 187 LYS A O 1
ATOM 1537 N N . ILE A 1 188 ? -12.997 6.317 16.530 1.00 87.44 188 ILE A N 1
ATOM 1538 C CA . ILE A 1 188 ? -12.944 6.383 17.998 1.00 87.44 188 ILE A CA 1
ATOM 1539 C C . ILE A 1 188 ? -13.829 7.503 18.547 1.00 87.44 188 ILE A C 1
ATOM 1541 O O . ILE A 1 188 ? -14.602 7.251 19.471 1.00 87.44 188 ILE A O 1
ATOM 1545 N N . ASP A 1 189 ? -13.785 8.697 17.961 1.00 85.06 189 ASP A N 1
ATOM 1546 C CA . ASP A 1 189 ? -14.617 9.825 18.391 1.00 85.06 189 ASP A CA 1
ATOM 1547 C C . ASP A 1 189 ? -16.107 9.492 18.280 1.00 85.06 189 ASP A C 1
ATOM 1549 O O . ASP A 1 189 ? -16.870 9.716 19.222 1.00 85.06 189 ASP A O 1
ATOM 1553 N N . ASN A 1 190 ? -16.518 8.857 17.180 1.00 82.81 190 ASN A N 1
ATOM 1554 C CA . ASN A 1 190 ? -17.893 8.395 16.994 1.00 82.81 190 ASN A CA 1
ATOM 1555 C C . ASN A 1 190 ? -18.317 7.379 18.067 1.00 82.81 190 ASN A C 1
ATOM 1557 O O . ASN A 1 190 ? -19.430 7.461 18.589 1.00 82.81 190 ASN A O 1
ATOM 1561 N N . ILE A 1 191 ? -17.432 6.447 18.439 1.00 81.12 191 ILE A N 1
ATOM 1562 C CA . ILE A 1 191 ? -17.688 5.487 19.525 1.00 81.12 191 ILE A CA 1
ATOM 1563 C C . ILE A 1 191 ? -17.842 6.220 20.864 1.00 81.12 191 ILE A C 1
ATOM 1565 O O . ILE A 1 191 ? -18.762 5.924 21.624 1.00 81.12 191 ILE A O 1
ATOM 1569 N N . LEU A 1 192 ? -16.981 7.198 21.157 1.00 77.38 192 LEU A N 1
ATOM 1570 C CA . LEU A 1 192 ? -17.045 7.973 22.399 1.00 77.38 192 LEU A CA 1
ATOM 1571 C C . LEU A 1 192 ? -18.321 8.818 22.486 1.00 77.38 192 LEU A C 1
ATOM 1573 O O . LEU A 1 192 ? -18.949 8.869 23.545 1.00 77.38 192 LEU A O 1
ATOM 1577 N N . ILE A 1 193 ? -18.730 9.453 21.385 1.00 80.75 193 ILE A N 1
ATOM 1578 C CA . ILE A 1 193 ? -19.994 10.197 21.292 1.00 80.75 193 ILE A CA 1
ATOM 1579 C C . ILE A 1 193 ? -21.175 9.258 21.551 1.00 80.75 193 ILE A C 1
ATOM 1581 O O . ILE A 1 193 ? -22.052 9.583 22.353 1.00 80.75 193 ILE A O 1
ATOM 1585 N N . PHE A 1 194 ? -21.170 8.071 20.940 1.00 75.62 194 PHE A N 1
ATOM 1586 C CA . PHE A 1 194 ? -22.211 7.070 21.148 1.00 75.62 194 PHE A CA 1
ATOM 1587 C C . PHE A 1 194 ? -22.280 6.595 22.607 1.00 75.62 194 PHE A C 1
ATOM 1589 O O . PHE A 1 194 ? -23.359 6.574 23.194 1.00 75.62 194 PHE A O 1
ATOM 1596 N N . ILE A 1 195 ? -21.140 6.295 23.238 1.00 76.62 195 ILE A N 1
ATOM 1597 C CA . ILE A 1 195 ? -21.092 5.912 24.658 1.00 76.62 195 ILE A CA 1
ATOM 1598 C C . ILE A 1 195 ? -21.660 7.034 25.538 1.00 76.62 195 ILE A C 1
ATOM 1600 O O . ILE A 1 195 ? -22.519 6.774 26.381 1.00 76.62 195 ILE A O 1
ATOM 1604 N N . LYS A 1 196 ? -21.250 8.291 25.316 1.00 77.69 196 LYS A N 1
ATOM 1605 C CA . LYS A 1 196 ? -21.785 9.454 26.049 1.00 77.69 196 LYS A CA 1
ATOM 1606 C C . LYS A 1 196 ? -23.299 9.598 25.873 1.00 77.69 196 LYS A C 1
ATOM 1608 O O . LYS A 1 196 ? -23.999 9.894 26.841 1.00 77.69 196 LYS A O 1
ATOM 1613 N N . PHE A 1 197 ? -23.810 9.363 24.666 1.00 79.38 197 PHE A N 1
ATOM 1614 C CA . PHE A 1 197 ? -25.243 9.377 24.383 1.00 79.38 197 PHE A CA 1
ATOM 1615 C C . PHE A 1 197 ? -25.996 8.283 25.155 1.00 79.38 197 PHE A C 1
ATOM 1617 O O . PHE A 1 197 ? -26.989 8.587 25.815 1.00 79.38 197 PHE A O 1
ATOM 1624 N N . ILE A 1 198 ? -25.497 7.042 25.161 1.00 74.88 198 ILE A N 1
ATOM 1625 C CA . ILE A 1 198 ? -26.085 5.935 25.937 1.00 74.88 198 ILE A CA 1
ATOM 1626 C C . ILE A 1 198 ? -26.085 6.243 27.440 1.00 74.88 198 ILE A C 1
ATOM 1628 O O . ILE A 1 198 ? -27.101 6.046 28.107 1.00 74.88 198 ILE A O 1
ATOM 1632 N N . PHE A 1 199 ? -24.988 6.782 27.980 1.00 74.75 199 PHE A N 1
ATOM 1633 C CA . PHE A 1 199 ? -24.935 7.212 29.381 1.00 74.75 199 PHE A CA 1
ATOM 1634 C C . PHE A 1 199 ? -25.985 8.286 29.689 1.00 74.75 199 PHE A C 1
ATOM 1636 O O . PHE A 1 199 ? -26.703 8.156 30.678 1.00 74.75 199 PHE A O 1
ATOM 1643 N N . LYS A 1 200 ? -26.136 9.299 28.824 1.00 74.31 200 LYS A N 1
ATOM 1644 C CA . LYS A 1 200 ? -27.160 10.346 28.975 1.00 74.31 200 LYS A CA 1
ATOM 1645 C C . LYS A 1 200 ? -28.587 9.786 28.915 1.00 74.31 200 LYS A C 1
ATOM 1647 O O . LYS A 1 200 ? -29.444 10.221 29.677 1.00 74.31 200 LYS A O 1
ATOM 1652 N N . LEU A 1 201 ? -28.854 8.807 28.047 1.00 69.81 201 LEU A N 1
ATOM 1653 C CA . LEU A 1 201 ? -30.155 8.131 28.006 1.00 69.81 201 LEU A CA 1
ATOM 1654 C C . LEU A 1 201 ? -30.442 7.373 29.307 1.00 69.81 201 LEU A C 1
ATOM 1656 O O . LEU A 1 201 ? -31.552 7.459 29.827 1.00 69.81 201 LEU A O 1
ATOM 1660 N N . ASN A 1 202 ? -29.451 6.666 29.853 1.00 69.06 202 ASN A N 1
ATOM 1661 C CA . ASN A 1 202 ? -29.610 5.906 31.093 1.00 69.06 202 ASN A CA 1
ATOM 1662 C C . ASN A 1 202 ? -29.829 6.814 32.315 1.00 69.06 202 ASN A C 1
ATOM 1664 O O . ASN A 1 202 ? -30.653 6.484 33.166 1.00 69.06 202 ASN A O 1
ATOM 1668 N N . THR A 1 203 ? -29.161 7.972 32.388 1.00 69.81 203 THR A N 1
ATOM 1669 C CA . THR A 1 203 ? -29.381 8.955 33.467 1.00 69.81 203 THR A CA 1
ATOM 1670 C C . THR A 1 203 ? -30.720 9.685 33.346 1.00 69.81 203 THR A C 1
ATOM 1672 O O . THR A 1 203 ? -31.319 10.043 34.354 1.00 69.81 203 THR A O 1
ATOM 1675 N N . MET A 1 204 ? -31.230 9.886 32.128 1.00 61.84 204 MET A N 1
ATOM 1676 C CA . MET A 1 204 ? -32.574 10.437 31.905 1.00 61.84 204 MET A CA 1
ATOM 1677 C C . MET A 1 204 ? -33.684 9.412 32.181 1.00 61.84 204 MET A C 1
ATOM 1679 O O . MET A 1 204 ? -34.763 9.772 32.645 1.00 61.84 204 MET A O 1
ATOM 1683 N N . ALA A 1 205 ? -33.437 8.125 31.924 1.00 56.47 205 ALA A N 1
ATOM 1684 C CA . ALA A 1 205 ? -34.400 7.055 32.175 1.00 56.47 205 ALA A CA 1
ATOM 1685 C C . ALA A 1 205 ? -34.591 6.743 33.671 1.00 56.47 205 ALA A C 1
ATOM 1687 O O . ALA A 1 205 ? -35.644 6.227 34.050 1.00 56.47 205 ALA A O 1
ATOM 1688 N N . SER A 1 206 ? -33.606 7.052 34.521 1.00 56.28 206 SER A N 1
ATOM 1689 C CA . SER A 1 206 ? -33.720 6.882 35.974 1.00 56.28 206 SER A CA 1
ATOM 1690 C C . SER A 1 206 ? -34.516 7.998 36.664 1.00 56.28 206 SER A C 1
ATOM 1692 O O . SER A 1 206 ? -34.929 7.805 37.805 1.00 56.28 206 SER A O 1
ATOM 1694 N N . SER A 1 207 ? -34.780 9.129 35.992 1.00 56.97 207 SER A N 1
ATOM 1695 C CA . SER A 1 207 ? -35.333 10.339 36.618 1.00 56.97 207 SER A CA 1
ATOM 1696 C C . SER A 1 207 ? -36.796 10.675 36.288 1.00 56.97 207 SER A C 1
ATOM 1698 O O . SER A 1 207 ? -37.277 11.704 36.760 1.00 56.97 207 SER A O 1
ATOM 1700 N N . ASN A 1 208 ? -37.561 9.862 35.530 1.00 54.22 208 ASN A N 1
ATOM 1701 C CA . ASN A 1 208 ? -38.965 10.223 35.253 1.00 54.22 208 ASN A CA 1
ATOM 1702 C C . ASN A 1 208 ? -39.960 9.079 34.940 1.00 54.22 208 ASN A C 1
ATOM 1704 O O . ASN A 1 208 ? -39.641 8.082 34.293 1.00 54.22 208 ASN A O 1
ATOM 1708 N N . LYS A 1 209 ? -41.228 9.284 35.339 1.00 50.69 209 LYS A N 1
ATOM 1709 C CA . LYS A 1 209 ? -42.375 8.339 35.314 1.00 50.69 209 LYS A CA 1
ATOM 1710 C C . LYS A 1 209 ? -42.925 8.028 33.898 1.00 50.69 209 LYS A C 1
ATOM 1712 O O . LYS A 1 209 ? -43.843 7.226 33.755 1.00 50.69 209 LYS A O 1
ATOM 1717 N N . SER A 1 210 ? -42.337 8.581 32.828 1.00 54.38 210 SER A N 1
ATOM 1718 C CA . SER A 1 210 ? -42.744 8.409 31.409 1.00 54.38 210 SER A CA 1
ATOM 1719 C C . SER A 1 210 ? -42.026 7.240 30.694 1.00 54.38 210 SER A C 1
ATOM 1721 O O . SER A 1 210 ? -41.648 7.288 29.520 1.00 54.38 210 SER A O 1
ATOM 1723 N N . ARG A 1 211 ? -41.817 6.144 31.428 1.00 53.41 211 ARG A N 1
ATOM 1724 C CA . ARG A 1 211 ? -40.912 5.037 31.074 1.00 53.41 211 ARG A CA 1
ATOM 1725 C C . ARG A 1 211 ? -41.275 4.314 29.764 1.00 53.41 211 ARG A C 1
ATOM 1727 O O . ARG A 1 211 ? -40.391 3.884 29.040 1.00 53.41 211 ARG A O 1
ATOM 1734 N N . ARG A 1 212 ? -42.563 4.190 29.415 1.00 52.91 212 ARG A N 1
ATOM 1735 C CA . ARG A 1 212 ? -43.019 3.377 28.260 1.00 52.91 212 ARG A CA 1
ATOM 1736 C C . ARG A 1 212 ? -43.066 4.122 26.920 1.00 52.91 212 ARG A C 1
ATOM 1738 O O . ARG A 1 212 ? -42.868 3.493 25.885 1.00 52.91 212 ARG A O 1
ATOM 1745 N N . LYS A 1 213 ? -43.312 5.438 26.920 1.00 52.53 213 LYS A N 1
ATOM 1746 C CA . LYS A 1 213 ? -43.422 6.239 25.683 1.00 52.53 213 LYS A CA 1
ATOM 1747 C C . LYS A 1 213 ? -42.042 6.588 25.114 1.00 52.53 213 LYS A C 1
ATOM 1749 O O . LYS A 1 213 ? -41.865 6.595 23.902 1.00 52.53 213 LYS A O 1
ATOM 1754 N N . PHE A 1 214 ? -41.051 6.785 25.987 1.00 55.53 214 PHE A N 1
ATOM 1755 C CA . PHE A 1 214 ? -39.680 7.114 25.591 1.00 55.53 214 PHE A CA 1
ATOM 1756 C C . PHE A 1 214 ? -38.873 5.892 25.109 1.00 55.53 214 PHE A C 1
ATOM 1758 O O . PHE A 1 214 ? -38.194 5.986 24.091 1.00 55.53 214 PHE A O 1
ATOM 1765 N N . ILE A 1 215 ? -39.014 4.724 25.759 1.00 55.00 215 ILE A N 1
ATOM 1766 C CA . ILE A 1 215 ? -38.331 3.473 25.354 1.00 55.00 215 ILE A CA 1
ATOM 1767 C C . ILE A 1 215 ? -38.740 3.020 23.940 1.00 55.00 215 ILE A C 1
ATOM 1769 O O . ILE A 1 215 ? -37.904 2.534 23.184 1.00 55.00 215 ILE A O 1
ATOM 1773 N N . LYS A 1 216 ? -40.007 3.217 23.542 1.00 52.69 216 LYS A N 1
ATOM 1774 C CA . LYS A 1 216 ? -40.467 2.890 22.179 1.00 52.69 216 LYS A CA 1
ATOM 1775 C C . LYS A 1 216 ? -39.787 3.751 21.106 1.00 52.69 216 LYS A C 1
ATOM 1777 O O . LYS A 1 216 ? -39.421 3.228 20.059 1.00 52.69 216 LYS A O 1
ATOM 1782 N N . ASN A 1 217 ? -39.554 5.035 21.384 1.00 52.12 217 ASN A N 1
ATOM 1783 C CA . ASN A 1 217 ? -38.895 5.944 20.441 1.00 52.12 217 ASN A CA 1
ATOM 1784 C C . ASN A 1 217 ? -37.367 5.753 20.407 1.00 52.12 217 ASN A C 1
ATOM 1786 O O . ASN A 1 217 ? -36.754 5.912 19.354 1.00 52.12 217 ASN A O 1
ATOM 1790 N N . SER A 1 218 ? -36.740 5.369 21.525 1.00 52.09 218 SER A N 1
ATOM 1791 C CA . SER A 1 218 ? -35.297 5.097 21.571 1.00 52.09 218 SER A CA 1
ATOM 1792 C C . SER A 1 218 ? -34.920 3.740 20.972 1.00 52.09 218 SER A C 1
ATOM 1794 O O . SER A 1 218 ? -33.861 3.639 20.353 1.00 52.09 218 SER A O 1
ATOM 1796 N N . ALA A 1 219 ? -35.779 2.720 21.081 1.00 50.91 219 ALA A N 1
ATOM 1797 C CA . ALA A 1 219 ? -35.606 1.435 20.398 1.00 50.91 219 ALA A CA 1
ATOM 1798 C C . ALA A 1 219 ? -35.579 1.604 18.866 1.00 50.91 219 ALA A C 1
ATOM 1800 O O . ALA A 1 219 ? -34.718 1.031 18.207 1.00 50.91 219 ALA A O 1
ATOM 1801 N N . LEU A 1 220 ? -36.439 2.475 18.320 1.00 48.91 220 LEU A N 1
ATOM 1802 C CA . LEU A 1 220 ? -36.445 2.841 16.896 1.00 48.91 220 LEU A CA 1
ATOM 1803 C C . LEU A 1 220 ? -35.162 3.581 16.468 1.00 48.91 220 LEU A C 1
ATOM 1805 O O . LEU A 1 220 ? -34.608 3.308 15.404 1.00 48.91 220 LEU A O 1
ATOM 1809 N N . ALA A 1 221 ? -34.642 4.478 17.312 1.00 41.22 221 ALA A N 1
ATOM 1810 C CA . ALA A 1 221 ? -33.392 5.190 17.037 1.00 41.22 221 ALA A CA 1
ATOM 1811 C C . ALA A 1 221 ? -32.153 4.279 17.135 1.00 41.22 221 ALA A C 1
ATOM 1813 O O . ALA A 1 221 ? -31.212 4.426 16.362 1.00 41.22 221 ALA A O 1
ATOM 1814 N N . SER A 1 222 ? -32.149 3.313 18.056 1.00 43.88 222 SER A N 1
ATOM 1815 C CA . SER A 1 222 ? -31.044 2.359 18.224 1.00 43.88 222 SER A CA 1
ATOM 1816 C C . SER A 1 222 ? -31.063 1.225 17.191 1.00 43.88 222 SER A C 1
ATOM 1818 O O . SER A 1 222 ? -29.996 0.738 16.825 1.00 43.88 222 SER A O 1
ATOM 1820 N N . SER A 1 223 ? -32.224 0.880 16.618 1.00 44.34 223 SER A N 1
ATOM 1821 C CA . SER A 1 223 ? -32.303 -0.007 15.447 1.00 44.34 223 SER A CA 1
ATOM 1822 C C . SER A 1 223 ? -31.762 0.615 14.154 1.00 44.34 223 SER A C 1
ATOM 1824 O O . SER A 1 223 ? -31.385 -0.127 13.253 1.00 44.34 223 SER A O 1
ATOM 1826 N N . LEU A 1 224 ? -31.664 1.950 14.061 1.00 40.62 224 LEU A N 1
ATOM 1827 C CA . LEU A 1 224 ? -31.000 2.624 12.932 1.00 40.62 224 LEU A CA 1
ATOM 1828 C C . LEU A 1 224 ? -29.462 2.578 13.018 1.00 40.62 224 LEU A C 1
ATOM 1830 O O . LEU A 1 224 ? -28.787 2.803 12.017 1.00 40.62 224 LEU A O 1
ATOM 1834 N N . PHE A 1 225 ? -28.902 2.282 14.195 1.00 42.53 225 PHE A N 1
ATOM 1835 C CA . PHE A 1 225 ? -27.461 2.308 14.462 1.00 42.53 225 PHE A CA 1
ATOM 1836 C C . PHE A 1 225 ? -27.038 1.063 15.253 1.00 42.53 225 PHE A C 1
ATOM 1838 O O . PHE A 1 225 ? -26.507 1.153 16.361 1.00 42.53 225 PHE A O 1
ATOM 1845 N N . ILE A 1 226 ? -27.305 -0.126 14.710 1.00 37.19 226 ILE A N 1
ATOM 1846 C CA . ILE A 1 226 ? -26.902 -1.385 15.346 1.00 37.19 226 ILE A CA 1
ATOM 1847 C C . ILE A 1 226 ? -25.375 -1.524 15.249 1.00 37.19 226 ILE A C 1
ATOM 1849 O O . ILE A 1 226 ? -24.830 -1.923 14.222 1.00 37.19 226 ILE A O 1
ATOM 1853 N N . VAL A 1 227 ? -24.676 -1.212 16.343 1.00 41.22 227 VAL A N 1
ATOM 1854 C CA . VAL A 1 227 ? -23.286 -1.635 16.563 1.00 41.22 227 VAL A CA 1
ATOM 1855 C C . VAL A 1 227 ? -23.311 -3.014 17.238 1.00 41.22 227 VAL A C 1
ATOM 1857 O O . VAL A 1 227 ? -24.004 -3.178 18.247 1.00 41.22 227 VAL A O 1
ATOM 1860 N N . PRO A 1 228 ? -22.575 -4.021 16.733 1.00 36.25 228 PRO A N 1
ATOM 1861 C CA . PRO A 1 228 ? -22.581 -5.367 17.296 1.00 36.25 228 PRO A CA 1
ATOM 1862 C C . PRO A 1 228 ? -22.229 -5.413 18.792 1.00 36.25 228 PRO A C 1
ATOM 1864 O O . PRO A 1 228 ? -21.255 -4.810 19.250 1.00 36.25 228 PRO A O 1
ATOM 1867 N N . ARG A 1 229 ? -22.988 -6.217 19.549 1.00 34.22 229 ARG A N 1
ATOM 1868 C CA . ARG A 1 229 ? -22.913 -6.378 21.017 1.00 34.22 229 ARG A CA 1
ATOM 1869 C C . ARG A 1 229 ? -21.507 -6.697 21.555 1.00 34.22 229 ARG A C 1
ATOM 1871 O O . ARG A 1 229 ? -21.193 -6.336 22.685 1.00 34.22 229 ARG A O 1
ATOM 1878 N N . HIS A 1 230 ? -20.640 -7.314 20.749 1.00 45.75 230 HIS A N 1
ATOM 1879 C CA . HIS A 1 230 ? -19.267 -7.671 21.134 1.00 45.75 230 HIS A CA 1
ATOM 1880 C C . HIS A 1 230 ? -18.322 -6.460 21.286 1.00 45.75 230 HIS A C 1
ATOM 1882 O O . HIS A 1 230 ? -17.246 -6.587 21.870 1.00 45.75 230 HIS A O 1
ATOM 1888 N N . VAL A 1 231 ? -18.708 -5.277 20.792 1.00 44.00 231 VAL A N 1
ATOM 1889 C CA . VAL A 1 231 ? -17.937 -4.031 20.958 1.00 44.00 231 VAL A CA 1
ATOM 1890 C C . VAL A 1 231 ? -18.098 -3.454 22.372 1.00 44.00 231 VAL A C 1
ATOM 1892 O O . VAL A 1 231 ? -17.174 -2.826 22.886 1.00 44.00 231 VAL A O 1
ATOM 1895 N N . LEU A 1 232 ? -19.229 -3.715 23.036 1.00 37.88 232 LEU A N 1
ATOM 1896 C CA . LEU A 1 232 ? -19.591 -3.093 24.315 1.00 37.88 232 LEU A CA 1
ATOM 1897 C C . LEU A 1 232 ? -19.026 -3.811 25.555 1.00 37.88 232 LEU A C 1
ATOM 1899 O O . LEU A 1 232 ? -18.950 -3.209 26.618 1.00 37.88 232 LEU A O 1
ATOM 1903 N N . VAL A 1 233 ? -18.592 -5.071 25.444 1.00 38.34 233 VAL A N 1
ATOM 1904 C CA . VAL A 1 233 ? -18.205 -5.896 26.614 1.00 38.34 233 VAL A CA 1
ATOM 1905 C C . VAL A 1 233 ? -16.725 -5.725 27.020 1.00 38.34 233 VAL A C 1
ATOM 1907 O O . VAL A 1 233 ? -16.275 -6.269 28.021 1.00 38.34 233 VAL A O 1
ATOM 1910 N N . ALA A 1 234 ? -15.929 -4.930 26.297 1.00 37.34 234 ALA A N 1
ATOM 1911 C CA . ALA A 1 234 ? -14.478 -4.861 26.519 1.00 37.34 234 ALA A CA 1
ATOM 1912 C C . ALA A 1 234 ? -14.001 -3.898 27.633 1.00 37.34 234 ALA A C 1
ATOM 1914 O O . ALA A 1 234 ? -12.793 -3.719 27.780 1.00 37.34 234 ALA A O 1
ATOM 1915 N N . GLN A 1 235 ? -14.892 -3.287 28.420 1.00 41.16 235 GLN A N 1
ATOM 1916 C CA . GLN A 1 235 ? -14.511 -2.409 29.538 1.00 41.16 235 GLN A CA 1
ATOM 1917 C C . GLN A 1 235 ? -15.244 -2.784 30.831 1.00 41.16 235 GLN A C 1
ATOM 1919 O O . GLN A 1 235 ? -16.143 -2.086 31.285 1.00 41.16 235 GLN A O 1
ATOM 1924 N N . ALA A 1 236 ? -14.814 -3.880 31.450 1.00 33.09 236 ALA A N 1
ATOM 1925 C CA . ALA A 1 236 ? -14.946 -4.070 32.889 1.00 33.09 236 ALA A CA 1
ATOM 1926 C C . ALA A 1 236 ? -13.525 -4.150 33.465 1.00 33.09 236 ALA A C 1
ATOM 1928 O O . ALA A 1 236 ? -12.820 -5.140 33.288 1.00 33.09 236 ALA A O 1
ATOM 1929 N N . ILE A 1 237 ? -13.077 -3.051 34.069 1.00 36.69 237 ILE A N 1
ATOM 1930 C CA . ILE A 1 237 ? -11.843 -2.980 34.857 1.00 36.69 237 ILE A CA 1
ATOM 1931 C C . ILE A 1 237 ? -12.171 -3.598 36.227 1.00 36.69 237 ILE A C 1
ATOM 1933 O O . ILE A 1 237 ? -13.118 -3.120 36.859 1.00 36.69 237 ILE A O 1
ATOM 1937 N N . PRO A 1 238 ? -11.453 -4.625 36.718 1.00 31.84 238 PRO A N 1
ATOM 1938 C CA . PRO A 1 238 ? -11.636 -5.088 38.088 1.00 31.84 238 PRO A CA 1
ATOM 1939 C C . PRO A 1 238 ? -11.170 -3.997 39.057 1.00 31.84 238 PRO A C 1
ATOM 1941 O O . PRO A 1 238 ? -10.059 -3.479 38.933 1.00 31.84 238 PRO A O 1
ATOM 1944 N N . ARG A 1 239 ? -12.036 -3.632 40.008 1.00 32.38 239 ARG A N 1
ATOM 1945 C CA . ARG A 1 239 ? -11.684 -2.759 41.133 1.00 32.38 239 ARG A CA 1
ATOM 1946 C C . ARG A 1 239 ? -10.574 -3.414 41.956 1.00 32.38 239 ARG A C 1
ATOM 1948 O O . ARG A 1 239 ? -10.642 -4.603 42.252 1.00 32.38 239 ARG A O 1
ATOM 1955 N N . GLN A 1 240 ? -9.585 -2.606 42.326 1.00 34.12 240 GLN A N 1
ATOM 1956 C CA . GLN A 1 240 ? -8.587 -2.911 43.346 1.00 34.12 240 GLN A CA 1
ATOM 1957 C C . GLN A 1 240 ? -9.264 -3.402 44.633 1.00 34.12 240 GLN A C 1
ATOM 1959 O O . GLN A 1 240 ? -10.227 -2.789 45.096 1.00 34.12 240 GLN A O 1
ATOM 1964 N N . VAL A 1 241 ? -8.715 -4.462 45.224 1.00 31.52 241 VAL A N 1
ATOM 1965 C CA . VAL A 1 241 ? -8.907 -4.793 46.638 1.00 31.52 241 VAL A CA 1
ATOM 1966 C C . VAL A 1 241 ? -7.614 -4.402 47.348 1.00 31.52 241 VAL A C 1
ATOM 1968 O O . VAL A 1 241 ? -6.576 -5.025 47.153 1.00 31.52 241 VAL A O 1
ATOM 1971 N N . ILE A 1 242 ? -7.692 -3.320 48.119 1.00 30.73 242 ILE A N 1
ATOM 1972 C CA . ILE A 1 242 ? -6.794 -3.011 49.233 1.00 30.73 242 ILE A CA 1
ATOM 1973 C C . ILE A 1 242 ? -7.587 -3.396 50.485 1.00 30.73 242 ILE A C 1
ATOM 1975 O O . ILE A 1 242 ? -8.714 -2.930 50.648 1.00 30.73 242 ILE A O 1
ATOM 1979 N N . GLY A 1 243 ? -7.020 -4.245 51.342 1.00 26.48 243 GLY A N 1
ATOM 1980 C CA . GLY A 1 243 ? -7.630 -4.639 52.611 1.00 26.48 243 GLY A CA 1
ATOM 1981 C C . GLY A 1 243 ? -6.747 -5.601 53.406 1.00 26.48 243 GLY A C 1
ATOM 1982 O O . GLY A 1 243 ? -6.665 -6.771 53.060 1.00 26.48 243 GLY A O 1
ATOM 1983 N N . LEU A 1 244 ? -6.094 -5.035 54.425 1.00 30.20 244 LEU A N 1
ATOM 1984 C CA . LEU A 1 244 ? -5.392 -5.615 55.578 1.00 30.20 244 LEU A CA 1
ATOM 1985 C C . LEU A 1 244 ? -5.728 -7.084 55.919 1.00 30.20 244 LEU A C 1
ATOM 1987 O O . LEU A 1 244 ? -6.889 -7.392 56.181 1.00 30.20 244 LEU A O 1
ATOM 1991 N N . ILE A 1 245 ? -4.722 -7.962 56.008 1.00 34.41 245 ILE A N 1
ATOM 1992 C CA . ILE A 1 245 ? -3.918 -8.396 57.180 1.00 34.41 245 ILE A CA 1
ATOM 1993 C C . ILE A 1 245 ? -2.779 -9.263 56.625 1.00 34.41 245 ILE A C 1
ATOM 1995 O O . ILE A 1 245 ? -3.048 -10.021 55.666 1.00 34.41 245 ILE A O 1
#

Foldseek 3Di:
DDFDQPDPPPPPPAADEGEGAAVRLVVVLVCCAPPNAVDPNLLSFLEYEREHWFDAQPSGPHAGQFAALQDGSHYAYAFEWAPPDDDDPVCCVPTFARGHHADLQGRHPDQKFAQQSQQFAQDPVRDTDGSFWIWGHDGRHIHIHQGNDVVSVVSVVGTGCSVRRCRSRVVSVVVSVVSSVVSSVVVVVVVVVVVVVVVVVVVVCVPDPPNPVVVVVVVVVCVVPDDDPVVPPPDDDDDDDDDDD

Mean predicted aligned error: 10.92 Å

Radius of gyration: 23.4 Å; Cα contacts (8 Å, |Δi|>4): 387; chains: 1; bounding box: 65×36×78 Å

Solvent-accessible surface area (backbone atoms only — not comparable to full-atom values): 13650 Å² total; per-residue (Å²): 138,84,86,52,68,58,75,78,78,80,54,89,89,62,70,42,64,49,47,25,38,34,73,33,19,59,52,47,53,52,48,37,59,79,65,23,51,86,35,83,60,38,82,35,36,32,36,32,41,37,25,42,43,64,41,52,76,72,71,39,96,65,48,40,77,50,59,43,53,66,55,58,50,26,32,42,24,30,31,33,24,28,56,100,49,76,64,59,67,71,53,32,61,72,56,18,49,73,16,44,53,44,31,67,65,70,31,29,80,61,46,65,46,60,19,90,67,30,64,14,22,50,43,97,86,71,48,73,40,54,50,26,40,33,41,35,58,45,81,19,26,31,28,27,48,72,50,68,51,95,66,37,73,66,56,60,73,54,49,73,36,53,97,37,52,61,32,61,32,36,44,28,48,53,53,40,54,52,44,14,51,52,44,49,53,51,54,50,52,52,50,52,53,50,51,53,49,54,53,52,50,54,62,54,63,73,72,53,96,63,61,72,70,52,51,59,58,50,52,58,56,46,68,76,59,76,70,65,73,80,71,72,72,79,77,76,78,82,78,86,85,85,79,92,130